Protein 5WSY (pdb70)

Foldseek 3Di:
DPFDKAWFPVVLLVVLCVVPDPLLSFWDIWIADACGKIKTKTARPADDPDGDPQFQDPVNVVSVVLSRVLSSVLVCQPVVRDPVNNPPHNVNSVVQSPPFKFWPDKDKDWPDTADRGIKIKMKDWPDWDDDCFIKTKMWMWMHHPPGTIMIIIIIIGGDPD/DWDKDWFPVVLLVVLCVVPDPLLSFWDIWMWTACKIKIKTKTARPADDPDGDPQFQDPVNVVSVCLSRVLSNVLVCLVVVRHPPNNPDHNVNSVVQSPPFKFWPDKDKFWPDTAGRGIKIKMKIWPDWDWDDPVVGWIKTKMKMKMHHPPGTIMIIIIIIIGPPD

Nearest PDB structures (foldseek):
  5wsy-assembly1_A  TM=1.006E+00  e=6.905E-35  Streptomyces avermitilis MA-4680 = NBRC 14893
  5wsy-assembly1_B  TM=9.950E-01  e=3.477E-31  Streptomyces avermitilis MA-4680 = NBRC 14893
  5wsx-assembly1_A  TM=9.410E-01  e=2.246E-26  Streptomyces avermitilis MA-4680 = NBRC 14893
  2pfc-assembly1_A-2  TM=9.273E-01  e=2.410E-15  Mycobacterium tuberculosis
  3b18-assembly1_A  TM=8.913E-01  e=3.166E-16  Mycobacterium tuberculosis

Sequence (326 aa):
MTTAQHPTDEDLLARVLVPYKDHCKYLRSAVVTESAVARCEFAIPESCYIDDTGHLNSVEVNICYNQMMYYLVAKSVKEGLLAGFESWTLDDFWKHQLPDILIARFASNFRRPVNPRAFSGEMEFQSVTRRAFLHAETAYRYWDADSGRCDGEAVLAFVNITTAQHPTDEDLLARVLVPYKDHCKYLRSAVVTEGRAVARCEFAIPESCYIDDTGHLNSVEVNICYNQMMYYLVAKSVKEGLLAGFESWTLDDFWKHQLPDILIARFASNFRRPVNPRAFSGEMEFQSVTRRAPAGPFLHAETAYRYWDADSGRCDGEAVLAFVNI

Organism: Streptomyces avermitilis (strain ATCC 31267 / DSM 46492 / JCM 5070 / NBRC 14893 / NCIMB 12804 / NRRL 8165 / MA-4680) (NCBI:txid227882)

B-factor: mean 34.64, std 12.78, range [16.16, 101.82]

Structure (mmCIF, N/CA/C/O backbone):
data_5WSY
#
_entry.id   5WSY
#
_cell.length_a   110.495
_cell.length_b   118.313
_cell.length_c   71.423
_cell.angle_alpha   90.00
_cell.angle_beta   90.00
_cell.angle_gamma   90.00
#
_symmetry.space_group_name_H-M   'C 2 2 21'
#
loop_
_entity.id
_entity.type
_entity.pdbx_description
1 polymer 'Uncharacterized protein'
2 non-polymer '(3~{R})-3-(2-hydroxy-2-oxoethylamino)butanoic acid'
3 water water
#
loop_
_atom_site.group_PDB
_atom_site.id
_atom_site.type_symbol
_atom_site.label_atom_id
_atom_site.label_alt_id
_atom_site.label_comp_id
_atom_site.label_asym_id
_atom_site.label_entity_id
_atom_site.label_seq_id
_atom_site.pdbx_PDB_ins_code
_atom_site.Cartn_x
_atom_site.Cartn_y
_atom_site.Cartn_z
_atom_site.occupancy
_atom_site.B_iso_or_equiv
_atom_site.auth_seq_id
_atom_site.auth_comp_id
_atom_site.auth_asym_id
_atom_site.auth_atom_id
_atom_site.pdbx_PDB_model_num
ATOM 1 N N . MET A 1 2 ? -0.330 -18.686 -0.694 1.00 63.79 1 MET A N 1
ATOM 2 C CA . MET A 1 2 ? 0.782 -19.696 -0.765 1.00 64.22 1 MET A CA 1
ATOM 3 C C . MET A 1 2 ? 0.528 -20.824 0.179 1.00 58.45 1 MET A C 1
ATOM 4 O O . MET A 1 2 ? 0.649 -21.998 -0.161 1.00 61.15 1 MET A O 1
ATOM 9 N N . THR A 1 3 ? 0.224 -20.427 1.396 1.00 53.29 2 THR A N 1
ATOM 10 C CA . THR A 1 3 ? 0.038 -21.334 2.502 1.00 56.66 2 THR A CA 1
ATOM 11 C C . THR A 1 3 ? -1.371 -21.928 2.567 1.00 56.01 2 THR A C 1
ATOM 12 O O . THR A 1 3 ? -1.592 -23.023 3.106 1.00 56.10 2 THR A O 1
ATOM 16 N N . THR A 1 4 ? -2.337 -21.210 2.028 1.00 56.50 3 THR A N 1
ATOM 17 C CA . THR A 1 4 ? -3.727 -21.619 2.288 1.00 57.25 3 THR A CA 1
ATOM 18 C C . THR A 1 4 ? -3.953 -23.002 1.662 1.00 51.89 3 THR A C 1
ATOM 19 O O . THR A 1 4 ? -3.289 -23.376 0.706 1.00 48.43 3 THR A O 1
ATOM 23 N N . ALA A 1 5 ? -4.837 -23.788 2.245 1.00 52.55 4 ALA A N 1
ATOM 24 C CA . ALA A 1 5 ? -5.059 -25.150 1.765 1.00 54.22 4 ALA A CA 1
ATOM 25 C C . ALA A 1 5 ? -5.759 -25.120 0.382 1.00 46.44 4 ALA A C 1
ATOM 26 O O . ALA A 1 5 ? -6.435 -24.160 -0.022 1.00 46.02 4 ALA A O 1
ATOM 28 N N . GLN A 1 6 ? -5.459 -26.114 -0.415 1.00 45.77 5 GLN A N 1
ATOM 29 C CA . GLN A 1 6 ? -6.079 -26.194 -1.716 1.00 45.01 5 GLN A CA 1
ATOM 30 C C . GLN A 1 6 ? -7.311 -27.095 -1.551 1.00 41.13 5 GLN A C 1
ATOM 31 O O . GLN A 1 6 ? -7.282 -28.072 -0.828 1.00 45.12 5 GLN A O 1
ATOM 37 N N . HIS A 1 7 ? -8.401 -26.763 -2.204 1.00 36.07 6 HIS A N 1
ATOM 38 C CA . HIS A 1 7 ? -9.590 -27.606 -2.170 1.00 32.36 6 HIS A CA 1
ATOM 39 C C . HIS A 1 7 ? -9.580 -28.523 -3.362 1.00 33.09 6 HIS A C 1
ATOM 40 O O . HIS A 1 7 ? -9.631 -28.047 -4.508 1.00 32.60 6 HIS A O 1
ATOM 47 N N . PRO A 1 8 ? -9.570 -29.845 -3.134 1.00 34.54 7 PRO A N 1
ATOM 48 C CA . PRO A 1 8 ? -9.637 -30.728 -4.293 1.00 34.62 7 PRO A CA 1
ATOM 49 C C . PRO A 1 8 ? -10.987 -30.589 -4.984 1.00 31.90 7 PRO A C 1
ATOM 50 O O . PRO A 1 8 ? -11.852 -29.881 -4.484 1.00 29.21 7 PRO A O 1
ATOM 54 N N . THR A 1 9 ? -11.154 -31.191 -6.161 1.00 34.75 8 THR A N 1
ATOM 55 C CA . THR A 1 9 ? -12.456 -31.097 -6.883 1.00 30.00 8 THR A CA 1
ATOM 56 C C . THR A 1 9 ? -13.561 -31.530 -5.945 1.00 30.65 8 THR A C 1
ATOM 57 O O . THR A 1 9 ? -13.441 -32.570 -5.268 1.00 31.30 8 THR A O 1
ATOM 61 N N . ASP A 1 10 ? -14.621 -30.734 -5.827 1.00 28.41 9 ASP A N 1
ATOM 62 C CA . ASP A 1 10 ? -15.736 -31.137 -4.993 1.00 27.66 9 ASP A CA 1
ATOM 63 C C . ASP A 1 10 ? -16.722 -31.747 -5.965 1.00 27.35 9 ASP A C 1
ATOM 64 O O . ASP A 1 10 ? -17.474 -31.001 -6.635 1.00 24.98 9 ASP A O 1
ATOM 69 N N . GLU A 1 11 ? -16.690 -33.082 -6.084 1.00 27.21 10 GLU A N 1
ATOM 70 C CA . GLU A 1 11 ? -17.399 -33.768 -7.163 1.00 29.59 10 GLU A CA 1
ATOM 71 C C . GLU A 1 11 ? -18.909 -33.564 -7.125 1.00 28.36 10 GLU A C 1
ATOM 72 O O . GLU A 1 11 ? -19.548 -33.455 -8.178 1.00 26.97 10 GLU A O 1
ATOM 78 N N . ASP A 1 12 ? -19.488 -33.555 -5.933 1.00 26.86 11 ASP A N 1
ATOM 79 C CA . ASP A 1 12 ? -20.948 -33.337 -5.821 1.00 27.87 11 ASP A CA 1
ATOM 80 C C . ASP A 1 12 ? -21.363 -31.919 -6.184 1.00 25.60 11 ASP A C 1
ATOM 81 O O . ASP A 1 12 ? -22.390 -31.712 -6.865 1.00 22.27 11 ASP A O 1
ATOM 86 N N . LEU A 1 13 ? -20.546 -30.951 -5.772 1.00 25.19 12 LEU A N 1
ATOM 87 C CA . LEU A 1 13 ? -20.801 -29.558 -6.156 1.00 23.92 12 LEU A CA 1
ATOM 88 C C . LEU A 1 13 ? -20.626 -29.380 -7.677 1.00 21.83 12 LEU A C 1
ATOM 89 O O . LEU A 1 13 ? -21.476 -28.764 -8.350 1.00 22.58 12 LEU A O 1
ATOM 94 N N . LEU A 1 14 ? -19.541 -29.878 -8.219 1.00 21.91 13 LEU A N 1
ATOM 95 C CA . LEU A 1 14 ? -19.321 -29.830 -9.644 1.00 21.76 13 LEU A CA 1
ATOM 96 C C . LEU A 1 14 ? -20.474 -30.434 -10.435 1.00 21.83 13 LEU A C 1
ATOM 97 O O . LEU A 1 14 ? -20.912 -29.847 -11.390 1.00 22.32 13 LEU A O 1
ATOM 102 N N . ALA A 1 15 ? -20.913 -31.653 -10.104 1.00 22.03 14 ALA A N 1
ATOM 103 C CA . ALA A 1 15 ? -22.021 -32.207 -10.864 1.00 21.94 14 ALA A CA 1
ATOM 104 C C . ALA A 1 15 ? -23.252 -31.344 -10.778 1.00 21.86 14 ALA A C 1
ATOM 105 O O . ALA A 1 15 ? -24.001 -31.247 -11.738 1.00 21.79 14 ALA A O 1
ATOM 107 N N . ARG A 1 16 ? -23.496 -30.717 -9.616 1.00 23.74 15 ARG A N 1
ATOM 108 C CA . ARG A 1 16 ? -24.673 -29.868 -9.486 1.00 23.32 15 ARG A CA 1
ATOM 109 C C . ARG A 1 16 ? -24.508 -28.579 -10.310 1.00 21.55 15 ARG A C 1
ATOM 110 O O . ARG A 1 16 ? -25.463 -28.139 -10.944 1.00 20.21 15 ARG A O 1
ATOM 118 N N . VAL A 1 17 ? -23.305 -27.995 -10.332 1.00 20.21 16 VAL A N 1
ATOM 119 C CA . VAL A 1 17 ? -23.030 -26.793 -11.104 1.00 20.06 16 VAL A CA 1
ATOM 120 C C . VAL A 1 17 ? -23.289 -27.090 -12.589 1.00 19.96 16 VAL A C 1
ATOM 121 O O . VAL A 1 17 ? -23.752 -26.239 -13.307 1.00 19.43 16 VAL A O 1
ATOM 125 N N . LEU A 1 18 ? -23.021 -28.315 -12.992 1.00 20.77 17 LEU A N 1
ATOM 126 C CA . LEU A 1 18 ? -23.169 -28.715 -14.393 1.00 21.30 17 LEU A CA 1
ATOM 127 C C . LEU A 1 18 ? -24.551 -29.154 -14.834 1.00 20.36 17 LEU A C 1
ATOM 128 O O . LEU A 1 18 ? -24.781 -29.307 -16.068 1.00 21.72 17 LEU A O 1
ATOM 133 N N . VAL A 1 19 ? -25.474 -29.317 -13.897 1.00 20.20 18 VAL A N 1
ATOM 134 C CA . VAL A 1 19 ? -26.838 -29.714 -14.260 1.00 20.51 18 VAL A CA 1
ATOM 135 C C . VAL A 1 19 ? -27.466 -28.900 -15.386 1.00 20.87 18 VAL A C 1
ATOM 136 O O . VAL A 1 19 ? -28.130 -29.457 -16.251 1.00 19.53 18 VAL A O 1
ATOM 140 N N . PRO A 1 20 ? -27.277 -27.573 -15.421 1.00 20.78 19 PRO A N 1
ATOM 141 C CA . PRO A 1 20 ? -28.034 -26.905 -16.465 1.00 20.98 19 PRO A CA 1
ATOM 142 C C . PRO A 1 20 ? -27.449 -27.136 -17.865 1.00 19.88 19 PRO A C 1
ATOM 143 O O . PRO A 1 20 ? -28.107 -26.855 -18.843 1.00 18.17 19 PRO A O 1
ATOM 147 N N . TYR A 1 21 ? -26.236 -27.613 -17.913 1.00 21.17 20 TYR A N 1
ATOM 148 C CA . TYR A 1 21 ? -25.596 -27.909 -19.197 1.00 20.83 20 TYR A CA 1
ATOM 149 C C . TYR A 1 21 ? -26.181 -29.218 -19.729 1.00 22.29 20 TYR A C 1
ATOM 150 O O . TYR A 1 21 ? -26.478 -30.160 -18.985 1.00 20.51 20 TYR A O 1
ATOM 159 N N . LYS A 1 22 ? -26.318 -29.326 -21.051 1.00 23.23 21 LYS A N 1
ATOM 160 C CA . LYS A 1 22 ? -26.785 -30.594 -21.646 1.00 24.55 21 LYS A CA 1
ATOM 161 C C . LYS A 1 22 ? -25.778 -31.771 -21.433 1.00 24.07 21 LYS A C 1
ATOM 162 O O . LYS A 1 22 ? -24.540 -31.561 -21.198 1.00 24.60 21 LYS A O 1
ATOM 168 N N . ASP A 1 23 ? -26.282 -33.012 -21.467 1.00 26.62 22 ASP A N 1
ATOM 169 C CA . ASP A 1 23 ? -25.486 -34.219 -21.089 1.00 29.00 22 ASP A CA 1
ATOM 170 C C . ASP A 1 23 ? -24.179 -34.360 -21.871 1.00 30.26 22 ASP A C 1
ATOM 171 O O . ASP A 1 23 ? -23.119 -34.759 -21.327 1.00 28.05 22 ASP A O 1
ATOM 176 N N . HIS A 1 24 ? -24.214 -33.950 -23.154 1.00 28.36 23 HIS A N 1
ATOM 177 C CA . HIS A 1 24 ? -22.988 -34.070 -23.972 1.00 28.72 23 HIS A CA 1
ATOM 178 C C . HIS A 1 24 ? -22.065 -32.819 -23.866 1.00 27.59 23 HIS A C 1
ATOM 179 O O . HIS A 1 24 ? -21.032 -32.705 -24.573 1.00 26.21 23 HIS A O 1
ATOM 186 N N . CYS A 1 25 ? -22.399 -31.862 -22.980 1.00 26.30 24 CYS A N 1
ATOM 187 C CA . CYS A 1 25 ? -21.672 -30.576 -22.941 1.00 26.86 24 CYS A CA 1
ATOM 188 C C . CYS A 1 25 ? -21.025 -30.296 -21.623 1.00 28.79 24 CYS A C 1
ATOM 189 O O . CYS A 1 25 ? -20.755 -29.105 -21.321 1.00 29.92 24 CYS A O 1
ATOM 192 N N . LYS A 1 26 ? -20.753 -31.355 -20.866 1.00 28.25 25 LYS A N 1
ATOM 193 C CA . LYS A 1 26 ? -20.068 -31.219 -19.601 1.00 28.35 25 LYS A CA 1
ATOM 194 C C . LYS A 1 26 ? -18.546 -31.438 -19.770 1.00 28.10 25 LYS A C 1
ATOM 195 O O . LYS A 1 26 ? -18.022 -32.542 -19.669 1.00 31.19 25 LYS A O 1
ATOM 201 N N . TYR A 1 27 ? -17.838 -30.334 -19.942 1.00 24.72 26 TYR A N 1
ATOM 202 C CA . TYR A 1 27 ? -16.422 -30.379 -20.322 1.00 23.73 26 TYR A CA 1
ATOM 203 C C . TYR A 1 27 ? -15.463 -30.259 -19.156 1.00 23.67 26 TYR A C 1
ATOM 204 O O . TYR A 1 27 ? -14.357 -30.771 -19.223 1.00 25.56 26 TYR A O 1
ATOM 213 N N . LEU A 1 28 ? -15.879 -29.512 -18.126 1.00 23.00 27 LEU A N 1
ATOM 214 C CA . LEU A 1 28 ? -15.115 -29.379 -16.917 1.00 22.47 27 LEU A CA 1
ATOM 215 C C . LEU A 1 28 ? -15.048 -30.661 -16.126 1.00 23.70 27 LEU A C 1
ATOM 216 O O . LEU A 1 28 ? -16.070 -31.132 -15.642 1.00 24.18 27 LEU A O 1
ATOM 221 N N . ARG A 1 29 ? -13.854 -31.232 -16.001 1.00 24.20 28 ARG A N 1
ATOM 222 C CA . ARG A 1 29 ? -13.712 -32.520 -15.364 1.00 27.26 28 ARG A CA 1
ATOM 223 C C . ARG A 1 29 ? -13.045 -32.400 -14.004 1.00 28.69 28 ARG A C 1
ATOM 224 O O . ARG A 1 29 ? -13.247 -33.274 -13.170 1.00 27.84 28 ARG A O 1
ATOM 232 N N . SER A 1 30 ? -12.254 -31.374 -13.732 1.00 28.54 29 SER A N 1
ATOM 233 C CA . SER A 1 30 ? -11.721 -31.265 -12.369 1.00 28.49 29 SER A CA 1
ATOM 234 C C . SER A 1 30 ? -11.338 -29.845 -12.133 1.00 29.57 29 SER A C 1
ATOM 235 O O . SER A 1 30 ? -11.097 -29.066 -13.086 1.00 29.37 29 SER A O 1
ATOM 238 N N . ALA A 1 31 ? -11.369 -29.443 -10.877 1.00 26.61 30 ALA A N 1
ATOM 239 C CA . ALA A 1 31 ? -11.188 -28.073 -10.592 1.00 26.81 30 ALA A CA 1
ATOM 240 C C . ALA A 1 31 ? -10.673 -27.929 -9.156 1.00 27.66 30 ALA A C 1
ATOM 241 O O . ALA A 1 31 ? -11.417 -28.210 -8.236 1.00 27.57 30 ALA A O 1
ATOM 243 N N . VAL A 1 32 ? -9.422 -27.506 -8.999 1.00 29.17 31 VAL A N 1
ATOM 244 C CA . VAL A 1 32 ? -8.829 -27.308 -7.681 1.00 31.17 31 VAL A CA 1
ATOM 245 C C . VAL A 1 32 ? -8.887 -25.829 -7.375 1.00 30.13 31 VAL A C 1
ATOM 246 O O . VAL A 1 32 ? -8.477 -25.013 -8.185 1.00 32.24 31 VAL A O 1
ATOM 250 N N . VAL A 1 33 ? -9.408 -25.485 -6.202 1.00 29.37 32 VAL A N 1
ATOM 251 C CA . VAL A 1 33 ? -9.653 -24.111 -5.817 1.00 28.57 32 VAL A CA 1
ATOM 252 C C . VAL A 1 33 ? -8.733 -23.673 -4.674 1.00 30.81 32 VAL A C 1
ATOM 253 O O . VAL A 1 33 ? -8.538 -24.410 -3.673 1.00 32.77 32 VAL A O 1
ATOM 257 N N . THR A 1 34 ? -8.149 -22.488 -4.805 1.00 34.26 33 THR A N 1
ATOM 258 C CA . THR A 1 34 ? -7.255 -21.937 -3.787 1.00 37.58 33 THR A CA 1
ATOM 259 C C . THR A 1 34 ? -7.538 -20.434 -3.635 1.00 42.09 33 THR A C 1
ATOM 260 O O . THR A 1 34 ? -8.038 -19.797 -4.561 1.00 37.98 33 THR A O 1
ATOM 264 N N . GLU A 1 35 ? -7.184 -19.844 -2.501 1.00 47.07 34 GLU A N 1
ATOM 265 C CA . GLU A 1 35 ? -7.357 -18.383 -2.276 1.00 52.48 34 GLU A CA 1
ATOM 266 C C . GLU A 1 35 ? -6.015 -17.752 -2.612 1.00 54.81 34 GLU A C 1
ATOM 267 O O . GLU A 1 35 ? -5.007 -18.335 -2.256 1.00 62.50 34 GLU A O 1
ATOM 273 N N . SER A 1 36 ? -5.965 -16.572 -3.227 1.00 56.86 35 SER A N 1
ATOM 274 C CA . SER A 1 36 ? -4.673 -15.899 -3.551 1.00 63.03 35 SER A CA 1
ATOM 275 C C . SER A 1 36 ? -4.466 -14.438 -3.074 1.00 61.97 35 SER A C 1
ATOM 276 O O . SER A 1 36 ? -4.759 -14.057 -1.932 1.00 60.53 35 SER A O 1
ATOM 279 N N . ALA A 1 41 ? -9.541 -15.474 -5.378 1.00 39.91 40 ALA A N 1
ATOM 280 C CA . ALA A 1 41 ? -9.710 -16.931 -5.609 1.00 34.25 40 ALA A CA 1
ATOM 281 C C . ALA A 1 41 ? -9.385 -17.445 -7.025 1.00 30.65 40 ALA A C 1
ATOM 282 O O . ALA A 1 41 ? -9.574 -16.746 -8.010 1.00 31.12 40 ALA A O 1
ATOM 284 N N . VAL A 1 42 ? -8.841 -18.652 -7.089 1.00 29.53 41 VAL A N 1
ATOM 285 C CA . VAL A 1 42 ? -8.277 -19.222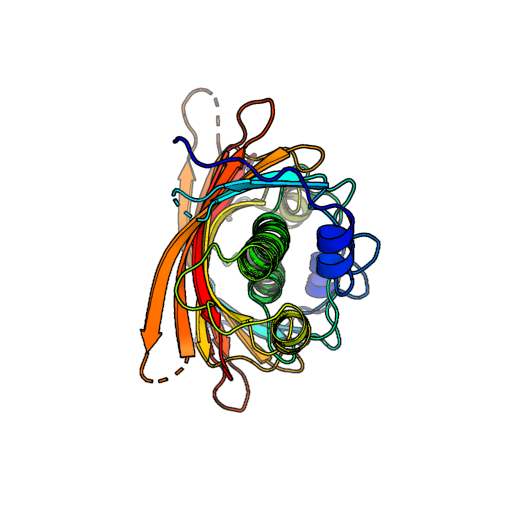 -8.322 1.00 32.35 41 VAL A CA 1
ATOM 286 C C . VAL A 1 42 ? -8.770 -20.657 -8.472 1.00 29.79 41 VAL A C 1
ATOM 287 O O . VAL A 1 42 ? -8.975 -21.361 -7.455 1.00 28.15 41 VAL A O 1
ATOM 291 N N . ALA A 1 43 ? -9.027 -21.072 -9.719 1.00 27.24 42 ALA A N 1
ATOM 292 C CA . ALA A 1 43 ? -9.368 -22.451 -10.005 1.00 27.31 42 ALA A CA 1
ATOM 293 C C . ALA A 1 43 ? -8.436 -22.943 -11.061 1.00 29.26 42 ALA A C 1
ATOM 294 O O . ALA A 1 43 ? -8.240 -22.248 -12.069 1.00 27.64 42 ALA A O 1
ATOM 296 N N . ARG A 1 44 ? -7.945 -24.152 -10.855 1.00 28.72 43 ARG A N 1
ATOM 297 C CA . ARG A 1 44 ? -7.044 -24.809 -11.784 1.00 29.43 43 ARG A CA 1
ATOM 298 C C . ARG A 1 44 ? -7.745 -26.101 -12.204 1.00 29.22 43 ARG A C 1
ATOM 299 O O . ARG A 1 44 ? -8.175 -26.917 -11.356 1.00 27.45 43 ARG A O 1
ATOM 307 N N . CYS A 1 45 ? -7.978 -26.212 -13.523 1.00 28.35 44 CYS A N 1
ATOM 308 C CA . CYS A 1 45 ? -8.950 -27.134 -14.078 1.00 26.23 44 CYS A CA 1
ATOM 309 C C . CYS A 1 45 ? -8.424 -27.967 -15.231 1.00 28.87 44 CYS A C 1
ATOM 310 O O . CYS A 1 45 ? -7.396 -27.588 -15.823 1.00 30.21 44 CYS A O 1
ATOM 313 N N . GLU A 1 46 ? -9.093 -29.105 -15.468 1.00 29.20 45 GLU A N 1
ATOM 314 C CA . GLU A 1 46 ? -8.896 -29.982 -16.618 1.00 30.29 45 GLU A CA 1
ATOM 315 C C . GLU A 1 46 ? -10.244 -30.131 -17.309 1.00 30.59 45 GLU A C 1
ATOM 316 O O . GLU A 1 46 ? -11.276 -30.219 -16.641 1.00 28.95 45 GLU A O 1
ATOM 322 N N . PHE A 1 47 ? -10.184 -30.252 -18.634 1.00 29.22 46 PHE A N 1
ATOM 323 C CA . PHE A 1 47 ? -11.312 -30.237 -19.503 1.00 27.13 46 PHE A CA 1
ATOM 324 C C . PHE A 1 47 ? -11.155 -31.357 -20.546 1.00 26.57 46 PHE A C 1
ATOM 325 O O . PHE A 1 47 ? -10.020 -31.719 -20.937 1.00 27.49 46 PHE A O 1
ATOM 333 N N . ALA A 1 48 ? -12.297 -31.814 -21.067 1.00 27.62 47 ALA A N 1
ATOM 334 C CA . ALA A 1 48 ? -12.314 -32.713 -22.210 1.00 26.91 47 ALA A CA 1
ATOM 335 C C . ALA A 1 48 ? -13.550 -32.506 -23.059 1.00 27.02 47 ALA A C 1
ATOM 336 O O . ALA A 1 48 ? -14.665 -32.420 -22.543 1.00 23.36 47 ALA A O 1
ATOM 338 N N . ILE A 1 49 ? -13.327 -32.291 -24.367 1.00 25.46 48 ILE A N 1
ATOM 339 C CA . ILE A 1 49 ? -14.432 -32.203 -25.337 1.00 26.40 48 ILE A CA 1
ATOM 340 C C . ILE A 1 49 ? -14.293 -33.354 -26.360 1.00 28.50 48 ILE A C 1
ATOM 341 O O . ILE A 1 49 ? -13.539 -33.235 -27.320 1.00 29.39 48 ILE A O 1
ATOM 346 N N . PRO A 1 50 ? -15.022 -34.445 -26.164 1.00 29.34 49 PRO A N 1
ATOM 347 C CA . PRO A 1 50 ? -14.810 -35.572 -27.054 1.00 32.79 49 PRO A CA 1
ATOM 348 C C . PRO A 1 50 ? -15.427 -35.280 -28.383 1.00 31.92 49 PRO A C 1
ATOM 349 O O . PRO A 1 50 ? -14.956 -35.808 -29.360 1.00 32.36 49 PRO A O 1
ATOM 353 N N . GLU A 1 51 ? -16.446 -34.430 -28.414 1.00 31.56 50 GLU A N 1
ATOM 354 C CA . GLU A 1 51 ? -16.985 -33.929 -29.694 1.00 33.96 50 GLU A CA 1
ATOM 355 C C . GLU A 1 51 ? -17.806 -32.679 -29.463 1.00 28.92 50 GLU A C 1
ATOM 356 O O . GLU A 1 51 ? -18.280 -32.428 -28.349 1.00 26.97 50 GLU A O 1
ATOM 362 N N . SER A 1 52 ? -17.948 -31.851 -30.477 1.00 24.99 51 SER A N 1
ATOM 363 C CA . SER A 1 52 ? -18.492 -30.509 -30.291 1.00 25.50 51 SER A CA 1
ATOM 364 C C . SER A 1 52 ? -20.010 -30.602 -30.192 1.00 25.09 51 SER A C 1
ATOM 365 O O . SER A 1 52 ? -20.562 -31.479 -30.785 1.00 22.61 51 SER A O 1
ATOM 368 N N . CYS A 1 53 ? -20.666 -29.665 -29.544 1.00 23.83 52 CYS A N 1
ATOM 369 C CA . CYS A 1 53 ? -22.106 -29.766 -29.388 1.00 23.59 52 CYS A CA 1
ATOM 370 C C . CYS A 1 53 ? -22.863 -29.041 -30.466 1.00 23.83 52 CYS A C 1
ATOM 371 O O . CYS A 1 53 ? -24.058 -29.220 -30.622 1.00 22.22 52 CYS A O 1
ATOM 374 N N . TYR A 1 54 ? -22.196 -28.194 -31.246 1.00 22.92 53 TYR A N 1
ATOM 375 C CA . TYR A 1 54 ? -22.939 -27.340 -32.184 1.00 22.03 53 TYR A CA 1
ATOM 376 C C . TYR A 1 54 ? -22.437 -27.497 -33.637 1.00 24.18 53 TYR A C 1
ATOM 377 O O . TYR A 1 54 ? -23.085 -26.991 -34.559 1.00 21.61 53 TYR A O 1
ATOM 386 N N . ILE A 1 55 ? -21.290 -28.159 -33.845 1.00 22.64 54 ILE A N 1
ATOM 387 C CA . ILE A 1 55 ? -20.722 -28.186 -35.161 1.00 21.99 54 ILE A CA 1
ATOM 388 C C . ILE A 1 55 ? -19.929 -29.452 -35.293 1.00 24.66 54 ILE A C 1
ATOM 389 O O . ILE A 1 55 ? -19.485 -29.970 -34.288 1.00 22.60 54 ILE A O 1
ATOM 394 N N . ASP A 1 56 ? -19.753 -29.933 -36.522 1.00 27.19 55 ASP A N 1
ATOM 395 C CA . ASP A 1 56 ? -18.781 -30.973 -36.818 1.00 30.71 55 ASP A CA 1
ATOM 396 C C . ASP A 1 56 ? -17.369 -30.592 -36.420 1.00 32.81 55 ASP A C 1
ATOM 397 O O . ASP A 1 56 ? -17.008 -29.407 -36.337 1.00 29.46 55 ASP A O 1
ATOM 402 N N . ASP A 1 57 ? -16.538 -31.604 -36.196 1.00 32.52 56 ASP A N 1
ATOM 403 C CA . ASP A 1 57 ? -15.203 -31.369 -35.690 1.00 35.29 56 ASP A CA 1
ATOM 404 C C . ASP A 1 57 ? -14.382 -30.497 -36.590 1.00 32.34 56 ASP A C 1
ATOM 405 O O . ASP A 1 57 ? -14.370 -30.651 -37.776 1.00 35.19 56 ASP A O 1
ATOM 410 N N . THR A 1 58 ? -13.799 -29.439 -36.030 1.00 30.32 57 THR A N 1
ATOM 411 C CA . THR A 1 58 ? -12.933 -28.564 -36.822 1.00 30.94 57 THR A CA 1
ATOM 412 C C . THR A 1 58 ? -11.440 -28.982 -36.652 1.00 35.59 57 THR A C 1
ATOM 413 O O . THR A 1 58 ? -10.607 -28.519 -37.432 1.00 33.69 57 THR A O 1
ATOM 417 N N . GLY A 1 59 ? -11.096 -29.731 -35.576 1.00 34.63 58 GLY A N 1
ATOM 418 C CA . GLY A 1 59 ? -9.702 -30.125 -35.351 1.00 36.44 58 GLY A CA 1
ATOM 419 C C . GLY A 1 59 ? -8.978 -29.283 -34.298 1.00 37.24 58 GLY A C 1
ATOM 420 O O . GLY A 1 59 ? -7.815 -29.508 -34.045 1.00 36.80 58 GLY A O 1
ATOM 421 N N . HIS A 1 60 ? -9.610 -28.281 -33.724 1.00 31.88 59 HIS A N 1
ATOM 422 C CA . HIS A 1 60 ? -8.968 -27.459 -32.735 1.00 33.08 59 HIS A CA 1
ATOM 423 C C . HIS A 1 60 ? -10.084 -26.985 -31.803 1.00 30.75 59 HIS A C 1
A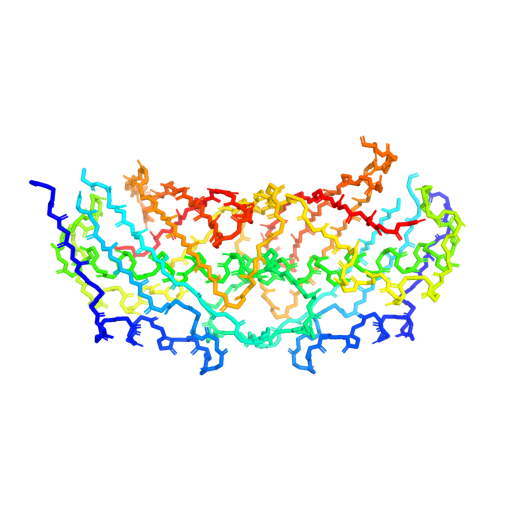TOM 424 O O . HIS A 1 60 ? -11.268 -26.993 -32.173 1.00 32.48 59 HIS A O 1
ATOM 431 N N . LEU A 1 61 ? -9.711 -26.585 -30.604 1.00 32.01 60 LEU A N 1
ATOM 432 C CA . LEU A 1 61 ? -10.648 -26.021 -29.645 1.00 30.23 60 LEU A CA 1
ATOM 433 C C . LEU A 1 61 ? -11.130 -24.690 -30.222 1.00 30.77 60 LEU A C 1
ATOM 434 O O . LEU A 1 61 ? -10.333 -23.860 -30.586 1.00 30.93 60 LEU A O 1
ATOM 439 N N . ASN A 1 62 ? -12.435 -24.533 -30.399 1.00 26.59 61 ASN A N 1
ATOM 440 C CA . ASN A 1 62 ? -12.965 -23.354 -31.037 1.00 25.94 61 ASN A CA 1
ATOM 441 C C . ASN A 1 62 ? -13.177 -22.271 -29.984 1.00 24.83 61 ASN A C 1
ATOM 442 O O . ASN A 1 62 ? -13.318 -22.570 -28.786 1.00 24.84 61 ASN A O 1
ATOM 447 N N . SER A 1 63 ? -13.204 -21.021 -30.428 1.00 23.87 62 SER A N 1
ATOM 448 C CA . SER A 1 63 ? -13.520 -19.843 -29.568 1.00 24.72 62 SER A CA 1
ATOM 449 C C . SER A 1 63 ? -14.801 -20.047 -28.798 1.00 23.47 62 SER A C 1
ATOM 450 O O . SER A 1 63 ? -14.906 -19.670 -27.601 1.00 22.24 62 SER A O 1
ATOM 453 N N . VAL A 1 64 ? -15.805 -20.660 -29.452 1.00 23.22 63 VAL A N 1
ATOM 454 C CA . VAL A 1 64 ? -17.052 -20.943 -28.785 1.00 20.45 63 VAL A CA 1
ATOM 455 C C . VAL A 1 64 ? -16.822 -21.828 -27.518 1.00 21.86 63 VAL A C 1
ATOM 456 O O . VAL A 1 64 ? -17.397 -21.585 -26.422 1.00 20.49 63 VAL A O 1
ATOM 460 N N . GLU A 1 65 ? -15.976 -22.846 -27.681 1.00 21.49 64 GLU A N 1
ATOM 461 C CA . GLU A 1 65 ? -15.752 -23.826 -26.636 1.00 22.03 64 GLU A CA 1
ATOM 462 C C . GLU A 1 65 ? -14.874 -23.270 -25.509 1.00 21.52 64 GLU A C 1
ATOM 463 O O . GLU A 1 65 ? -15.009 -23.665 -24.331 1.00 22.72 64 GLU A O 1
ATOM 469 N N . VAL A 1 66 ? -13.934 -22.415 -25.874 1.00 20.56 65 VAL A N 1
ATOM 470 C CA . VAL A 1 66 ? -13.169 -21.641 -24.867 1.00 23.06 65 VAL A CA 1
ATOM 471 C C . VAL A 1 66 ? -14.171 -20.931 -23.883 1.00 22.90 65 VAL A C 1
ATOM 472 O O . VAL A 1 66 ? -14.019 -20.952 -22.632 1.00 20.84 65 VAL A O 1
ATOM 476 N N . ASN A 1 67 ? -15.229 -20.370 -24.473 1.00 21.26 66 ASN A N 1
ATOM 477 C CA . ASN A 1 67 ? -16.218 -19.560 -23.783 1.00 20.46 66 ASN A CA 1
ATOM 478 C C . ASN A 1 67 ? -17.107 -20.506 -22.930 1.00 20.90 66 ASN A C 1
ATOM 479 O O . ASN A 1 67 ? -17.300 -20.238 -21.731 1.00 18.35 66 ASN A O 1
ATOM 484 N N . ILE A 1 68 ? -17.548 -21.652 -23.470 1.00 19.78 67 ILE A N 1
ATOM 485 C CA . ILE A 1 68 ? -18.372 -22.601 -22.713 1.00 19.33 67 ILE A CA 1
ATOM 486 C C . ILE A 1 68 ? -17.558 -23.060 -21.511 1.00 20.03 67 ILE A C 1
ATOM 487 O O . ILE A 1 68 ? -18.075 -23.097 -20.378 1.00 20.82 67 ILE A O 1
ATOM 492 N N . CYS A 1 69 ? -16.320 -23.435 -21.745 1.00 19.79 68 CYS A N 1
ATOM 493 C CA . CYS A 1 69 ? -15.479 -23.984 -20.678 1.00 19.71 68 CYS A CA 1
ATOM 494 C C . CYS A 1 69 ? -15.223 -22.944 -19.608 1.00 19.04 68 CYS A C 1
ATOM 495 O O . CYS A 1 69 ? -15.172 -23.292 -18.425 1.00 21.32 68 CYS A O 1
ATOM 498 N N . TYR A 1 70 ? -15.008 -21.690 -20.013 1.00 17.87 69 TYR A N 1
ATOM 499 C CA . TYR A 1 70 ? -14.845 -20.580 -19.096 1.00 18.33 69 TYR A CA 1
ATOM 500 C C . TYR A 1 70 ? -16.069 -20.480 -18.247 1.00 19.28 69 TYR A C 1
ATOM 501 O O . TYR A 1 70 ? -16.000 -20.352 -16.991 1.00 19.03 69 TYR A O 1
ATOM 510 N N . ASN A 1 71 ? -17.237 -20.568 -18.869 1.00 18.26 70 ASN A N 1
ATOM 511 C CA . ASN A 1 71 ? -18.446 -20.424 -18.043 1.00 18.79 70 ASN A CA 1
ATOM 512 C C . ASN A 1 71 ? -18.573 -21.536 -16.960 1.00 20.17 70 ASN A C 1
ATOM 513 O O . ASN A 1 71 ? -18.965 -21.282 -15.778 1.00 19.01 70 ASN A O 1
ATOM 518 N N . GLN A 1 72 ? -18.214 -22.768 -17.342 1.00 20.61 71 GLN A N 1
ATOM 519 C CA . GLN A 1 72 ? -18.270 -23.871 -16.430 1.00 19.81 71 GLN A CA 1
ATOM 520 C C . GLN A 1 72 ? -17.267 -23.665 -15.279 1.00 21.94 71 GLN A C 1
ATOM 521 O O . GLN A 1 72 ? -17.607 -23.838 -14.133 1.00 21.23 71 GLN A O 1
ATOM 527 N N . MET A 1 73 ? -16.025 -23.356 -15.616 1.00 20.74 72 MET A N 1
ATOM 528 C CA . MET A 1 73 ? -14.995 -23.064 -14.642 1.00 22.09 72 MET A CA 1
ATOM 529 C C . MET A 1 73 ? -15.395 -21.943 -13.707 1.00 21.60 72 MET A C 1
ATOM 530 O O . MET A 1 73 ? -15.264 -22.087 -12.471 1.00 22.27 72 MET A O 1
ATOM 535 N N . MET A 1 74 ? -15.892 -20.856 -14.284 1.00 21.19 73 MET A N 1
ATOM 536 C CA . MET A 1 74 ? -16.319 -19.708 -13.505 1.00 22.30 73 MET A CA 1
ATOM 537 C C . MET A 1 74 ? -17.485 -20.009 -12.540 1.00 21.47 73 MET A C 1
ATOM 538 O O . MET A 1 74 ? -17.458 -19.646 -11.338 1.00 20.58 73 MET A O 1
ATOM 543 N N . TYR A 1 75 ? -18.476 -20.712 -13.041 1.00 21.39 74 TYR A N 1
ATOM 544 C CA . TYR A 1 75 ? -19.611 -21.101 -12.161 1.00 21.90 74 TYR A CA 1
ATOM 545 C C . TYR A 1 75 ? -19.127 -21.966 -11.011 1.00 21.16 74 TYR A C 1
ATOM 546 O O . TYR A 1 75 ? -19.564 -21.766 -9.852 1.00 22.16 74 TYR A O 1
ATOM 555 N N . TYR A 1 76 ? -18.241 -22.902 -11.308 1.00 20.67 75 TYR A N 1
ATOM 556 C CA . TYR A 1 76 ? -17.716 -23.799 -10.250 1.00 20.40 75 TYR A CA 1
ATOM 557 C C . TYR A 1 76 ? -16.890 -23.028 -9.245 1.00 20.72 75 TYR A C 1
ATOM 558 O O . TYR A 1 76 ? -17.017 -23.270 -8.064 1.00 20.97 75 TYR A O 1
ATOM 567 N N . LEU A 1 77 ? -16.069 -22.086 -9.715 1.00 22.13 76 LEU A N 1
ATOM 568 C CA . LEU A 1 77 ? -15.206 -21.260 -8.799 1.00 21.68 76 LEU A CA 1
ATOM 569 C C . LEU A 1 77 ? -16.057 -20.392 -7.886 1.00 22.58 76 LEU A C 1
ATOM 570 O O . LEU A 1 77 ? -15.821 -20.296 -6.701 1.00 21.98 76 LEU A O 1
ATOM 575 N N . VAL A 1 78 ? -17.091 -19.789 -8.430 1.00 22.65 77 VAL A N 1
ATOM 576 C CA . VAL A 1 78 ? -18.031 -19.043 -7.600 1.00 24.05 77 VAL A CA 1
ATOM 577 C C . VAL A 1 78 ? -18.763 -19.938 -6.588 1.00 23.53 77 VAL A C 1
ATOM 578 O O . VAL A 1 78 ? -18.809 -19.632 -5.382 1.00 23.19 77 VAL A O 1
ATOM 582 N N . ALA A 1 79 ? -19.296 -21.069 -7.062 1.00 23.10 78 ALA A N 1
ATOM 583 C CA . ALA A 1 79 ? -20.067 -21.964 -6.182 1.00 21.86 78 ALA A CA 1
ATOM 584 C C . ALA A 1 79 ? -19.164 -22.432 -5.060 1.00 22.24 78 ALA A C 1
ATOM 585 O O . ALA A 1 79 ? -19.563 -22.431 -3.874 1.00 22.47 78 ALA A O 1
ATOM 587 N N . LYS A 1 80 ? -17.970 -22.857 -5.404 1.00 21.61 79 LYS A N 1
ATOM 588 C CA . LYS A 1 80 ? -17.042 -23.402 -4.406 1.00 23.64 79 LYS A CA 1
ATOM 589 C C . LYS A 1 80 ? -16.585 -22.339 -3.458 1.00 26.00 79 LYS A C 1
ATOM 590 O O . LYS A 1 80 ? -16.417 -22.594 -2.213 1.00 28.10 79 LYS A O 1
ATOM 596 N N . SER A 1 81 ? -16.417 -21.144 -3.993 1.00 24.98 80 SER A N 1
ATOM 597 C CA . SER A 1 81 ? -16.005 -20.002 -3.148 1.00 27.47 80 SER A CA 1
ATOM 598 C C . SER A 1 81 ? -17.129 -19.645 -2.181 1.00 25.61 80 SER A C 1
ATOM 599 O O . SER A 1 81 ? -16.877 -19.330 -1.009 1.00 28.51 80 SER A O 1
ATOM 602 N N . VAL A 1 82 ? -18.366 -19.613 -2.659 1.00 25.22 81 VAL A N 1
ATOM 603 C CA . VAL A 1 82 ? -19.538 -19.468 -1.778 1.00 26.62 81 VAL A CA 1
ATOM 604 C C . VAL A 1 82 ? -19.575 -20.524 -0.699 1.00 28.93 81 VAL A C 1
ATOM 605 O O . VAL A 1 82 ? -19.684 -20.198 0.502 1.00 29.02 81 VAL A O 1
ATOM 609 N N . LYS A 1 83 ? -19.438 -21.787 -1.082 1.00 26.99 82 LYS A N 1
ATOM 610 C CA . LYS A 1 83 ? -19.474 -22.848 -0.084 1.00 28.23 82 LYS A CA 1
ATOM 611 C C . LYS A 1 83 ? -18.366 -22.658 0.944 1.00 30.58 82 LYS A C 1
ATOM 612 O O . LYS A 1 83 ? -18.558 -22.892 2.118 1.00 30.42 82 LYS A O 1
ATOM 618 N N . GLU A 1 84 ? -17.178 -22.271 0.501 1.00 30.32 83 GLU A N 1
ATOM 619 C CA . GLU A 1 84 ? -16.052 -22.230 1.418 1.00 33.56 83 GLU A CA 1
ATOM 620 C C . GLU A 1 84 ? -15.706 -20.857 2.011 1.00 34.68 83 GLU A C 1
ATOM 621 O O . GLU A 1 84 ? -14.742 -20.762 2.785 1.00 36.86 83 GLU A O 1
ATOM 627 N N . GLY A 1 85 ? -16.436 -19.803 1.651 1.00 33.11 84 GLY A N 1
ATOM 628 C CA . GLY A 1 85 ? -16.152 -18.428 2.118 1.00 32.85 84 GLY A CA 1
ATOM 629 C C . GLY A 1 85 ? -14.884 -17.762 1.560 1.00 35.63 84 GLY A C 1
ATOM 630 O O . GLY A 1 85 ? -14.200 -17.039 2.281 1.00 33.54 84 GLY A O 1
ATOM 631 N N . LEU A 1 86 ? -14.625 -17.888 0.257 1.00 32.72 85 LEU A N 1
ATOM 632 C CA . LEU A 1 86 ? -13.348 -17.496 -0.328 1.00 36.10 85 LEU A CA 1
ATOM 633 C C . LEU A 1 86 ? -13.340 -16.206 -1.107 1.00 39.03 85 LEU A C 1
ATOM 634 O O . LEU A 1 86 ? -12.254 -15.727 -1.487 1.00 45.90 85 LEU A O 1
ATOM 639 N N . LEU A 1 87 ? -14.507 -15.637 -1.373 1.00 38.92 86 LEU A N 1
ATOM 640 C CA . LEU A 1 87 ? -14.580 -14.481 -2.266 1.00 38.08 86 LEU A CA 1
ATOM 641 C C . LEU A 1 87 ? -15.263 -13.343 -1.577 1.00 39.65 86 LEU A C 1
ATOM 642 O O . LEU A 1 87 ? -16.427 -13.432 -1.215 1.00 39.15 86 LEU A O 1
ATOM 647 N N . ALA A 1 88 ? -14.548 -12.261 -1.370 1.00 46.97 87 ALA A N 1
ATOM 648 C CA . ALA A 1 88 ? -15.152 -11.085 -0.758 1.00 49.60 87 ALA A CA 1
ATOM 649 C C . ALA A 1 88 ? -16.175 -10.545 -1.758 1.00 44.78 87 ALA A C 1
ATOM 650 O O . ALA A 1 88 ? -16.020 -10.700 -2.943 1.00 48.31 87 ALA A O 1
ATOM 652 N N . GLY A 1 89 ? -17.251 -9.969 -1.254 1.00 46.69 88 GLY A N 1
ATOM 653 C CA . GLY A 1 89 ? -18.412 -9.620 -2.078 1.00 44.80 88 GLY A CA 1
ATOM 654 C C . GLY A 1 89 ? -19.526 -10.643 -1.986 1.00 43.25 88 GLY A C 1
ATOM 655 O O . GLY A 1 89 ? -20.681 -10.307 -2.154 1.00 45.06 88 GLY A O 1
ATOM 656 N N . PHE A 1 90 ? -19.176 -11.898 -1.730 1.00 40.14 89 PHE A N 1
ATOM 657 C CA . PHE A 1 90 ? -20.137 -13.007 -1.727 1.00 37.47 89 PHE A CA 1
ATOM 658 C C . PHE A 1 90 ? -20.344 -13.565 -0.326 1.00 39.31 89 PHE A C 1
ATOM 659 O O . PHE A 1 90 ? -20.960 -14.656 -0.151 1.00 37.96 89 PHE A O 1
ATOM 667 N N . GLU A 1 91 ? -19.831 -12.836 0.679 1.00 42.65 90 GLU A N 1
ATOM 668 C CA . GLU A 1 91 ? -19.932 -13.260 2.091 1.00 46.62 90 GLU A CA 1
ATOM 669 C C . GLU A 1 91 ? -21.342 -13.623 2.491 1.00 49.33 90 GLU A C 1
ATOM 670 O O . GLU A 1 91 ? -21.549 -14.586 3.242 1.00 54.36 90 GLU A O 1
ATOM 676 N N . SER A 1 92 ? -22.318 -12.847 2.032 1.00 49.38 91 SER A N 1
ATOM 677 C CA . SER A 1 92 ? -23.713 -13.118 2.394 1.00 52.25 91 SER A CA 1
ATOM 678 C C . SER A 1 92 ? -24.407 -14.258 1.578 1.00 48.27 91 SER A C 1
ATOM 679 O O . SER A 1 92 ? -25.531 -14.677 1.903 1.00 45.37 91 SER A O 1
ATOM 682 N N . TRP A 1 93 ? -23.754 -14.790 0.547 1.00 39.17 92 TRP A N 1
ATOM 683 C CA . TRP A 1 93 ? -24.440 -15.740 -0.271 1.00 35.97 92 TRP A CA 1
ATOM 684 C C . TRP A 1 93 ? -24.416 -17.117 0.368 1.00 33.45 92 TRP A C 1
ATOM 685 O O . TRP A 1 93 ? -23.371 -17.556 0.858 1.00 33.17 92 TRP A O 1
ATOM 696 N N . THR A 1 94 ? -25.486 -17.873 0.170 1.00 33.57 93 THR A N 1
ATOM 697 C CA . THR A 1 94 ? -25.478 -19.321 0.420 1.00 32.53 93 THR A CA 1
ATOM 698 C C . THR A 1 94 ? -25.460 -20.053 -0.923 1.00 31.64 93 THR A C 1
ATOM 699 O O . THR A 1 94 ? -25.786 -19.458 -1.970 1.00 29.90 93 THR A O 1
ATOM 703 N N . LEU A 1 95 ? -25.138 -21.347 -0.927 1.00 29.17 94 LEU A N 1
ATOM 704 C CA . LEU A 1 95 ? -25.359 -22.117 -2.146 1.00 27.61 94 LEU A CA 1
ATOM 705 C C . LEU A 1 95 ? -26.770 -21.997 -2.706 1.00 28.33 94 LEU A C 1
ATOM 706 O O . LEU A 1 95 ? -26.972 -21.954 -3.912 1.00 26.76 94 LEU A O 1
ATOM 711 N N . ASP A 1 96 ? -27.787 -21.942 -1.846 1.00 29.23 95 ASP A N 1
ATOM 712 C CA . ASP A 1 96 ? -29.175 -21.801 -2.353 1.00 31.36 95 ASP A CA 1
ATOM 713 C C . ASP A 1 96 ? -29.361 -20.498 -3.118 1.00 31.46 95 ASP A C 1
ATOM 714 O O . ASP A 1 96 ? -30.023 -20.489 -4.150 1.00 32.24 95 ASP A O 1
ATOM 719 N N . ASP A 1 97 ? -28.710 -19.428 -2.666 1.00 31.20 96 ASP A N 1
ATOM 720 C CA . ASP A 1 97 ? -28.665 -18.189 -3.476 1.00 30.36 96 ASP A CA 1
ATOM 721 C C . ASP A 1 97 ? -27.970 -18.458 -4.794 1.00 28.71 96 ASP A C 1
ATOM 722 O O . ASP A 1 97 ? -28.482 -18.034 -5.872 1.00 28.37 96 ASP A O 1
ATOM 727 N N . PHE A 1 98 ? -26.831 -19.144 -4.741 1.00 25.53 97 PHE A N 1
ATOM 728 C CA . PHE A 1 98 ? -26.147 -19.432 -6.015 1.00 24.50 97 PHE A CA 1
ATOM 729 C C . PHE A 1 98 ? -27.028 -20.138 -7.047 1.00 24.19 97 PHE A C 1
ATOM 730 O O . PHE A 1 98 ? -27.030 -19.752 -8.242 1.00 23.40 97 PHE A O 1
ATOM 738 N N . TRP A 1 99 ? -27.706 -21.216 -6.621 1.00 25.61 98 TRP A N 1
ATOM 739 C CA . TRP A 1 99 ? -28.559 -21.997 -7.543 1.00 27.59 98 TRP A CA 1
ATOM 740 C C . TRP A 1 99 ? -29.657 -21.113 -8.148 1.00 29.08 98 TRP A C 1
ATOM 741 O O . TRP A 1 99 ? -29.900 -21.187 -9.330 1.00 25.14 98 TRP A O 1
ATOM 752 N N . LYS A 1 100 ? -30.232 -20.210 -7.367 1.00 30.08 99 LYS A N 1
ATOM 753 C CA . LYS A 1 100 ? -31.230 -19.248 -7.869 1.00 33.38 99 LYS A CA 1
ATOM 754 C C . LYS A 1 100 ? -30.649 -18.224 -8.864 1.00 30.76 99 LYS A C 1
ATOM 755 O O . LYS A 1 100 ? -31.266 -17.918 -9.874 1.00 30.29 99 LYS A O 1
ATOM 761 N N . HIS A 1 101 ? -29.461 -17.721 -8.607 1.00 25.98 100 HIS A N 1
ATOM 762 C CA . HIS A 1 101 ? -28.880 -16.730 -9.504 1.00 27.89 100 HIS A CA 1
ATOM 763 C C . HIS A 1 101 ? -28.132 -17.289 -10.723 1.00 25.84 100 HIS A C 1
ATOM 764 O O . HIS A 1 101 ? -27.868 -16.539 -11.663 1.00 26.64 100 HIS A O 1
ATOM 771 N N . GLN A 1 102 ? -27.742 -18.549 -10.655 1.00 24.44 101 GLN A N 1
ATOM 772 C CA . GLN A 1 102 ? -26.752 -19.101 -11.582 1.00 21.67 101 GLN A CA 1
ATOM 773 C C . GLN A 1 102 ? -27.045 -18.734 -13.026 1.00 22.23 101 GLN A C 1
ATOM 774 O O . GLN A 1 102 ? -26.210 -18.139 -13.725 1.00 23.64 101 GLN A O 1
ATOM 780 N N . LEU A 1 103 ? -28.229 -19.086 -13.485 1.00 23.09 102 LEU A N 1
ATOM 781 C CA . LEU A 1 103 ? -28.535 -18.868 -14.892 1.00 23.09 102 LEU A CA 1
ATOM 782 C C . LEU A 1 103 ? -28.973 -17.402 -15.200 1.00 25.14 102 LEU A C 1
ATOM 783 O O . LEU A 1 103 ? -28.388 -16.757 -16.129 1.00 24.69 102 LEU A O 1
ATOM 788 N N . PRO A 1 104 ? -29.994 -16.883 -14.509 1.00 24.54 103 PRO A N 1
ATOM 789 C CA . PRO A 1 104 ? -30.516 -15.541 -14.961 1.00 26.39 103 PRO A CA 1
ATOM 790 C C . PRO A 1 104 ? -29.735 -14.340 -14.496 1.00 26.70 103 PRO A C 1
ATOM 791 O O . PRO A 1 104 ? -29.812 -13.337 -15.119 1.00 27.42 103 PRO A O 1
ATOM 795 N N . ASP A 1 105 ? -28.884 -14.453 -13.480 1.00 25.94 104 ASP A N 1
ATOM 796 C CA . ASP A 1 105 ? -28.414 -13.283 -12.751 1.00 28.22 104 ASP A CA 1
ATOM 797 C C . ASP A 1 105 ? -26.923 -13.218 -12.718 1.00 25.69 104 ASP A C 1
ATOM 798 O O . ASP A 1 105 ? -26.385 -12.314 -12.080 1.00 28.68 104 ASP A O 1
ATOM 803 N N . ILE A 1 106 ? -26.272 -14.107 -13.442 1.00 23.67 105 ILE A N 1
ATOM 804 C CA . ILE A 1 106 ? -24.814 -14.064 -13.588 1.00 23.61 105 ILE A CA 1
ATOM 805 C C . ILE A 1 106 ? -24.561 -13.823 -15.048 1.00 26.51 105 ILE A C 1
ATOM 806 O O . ILE A 1 106 ? -24.735 -14.727 -15.868 1.00 25.92 105 ILE A O 1
ATOM 811 N N . LEU A 1 107 ? -24.073 -12.620 -15.355 1.00 28.36 106 LEU A N 1
ATOM 812 C CA . LEU A 1 107 ? -23.939 -12.186 -16.728 1.00 29.51 106 LEU A CA 1
ATOM 813 C C . LEU A 1 107 ? -22.490 -11.923 -17.071 1.00 28.96 106 LEU A C 1
ATOM 814 O O . LEU A 1 107 ? -21.676 -11.539 -16.260 1.00 28.80 106 LEU A O 1
ATOM 819 N N . ILE A 1 108 ? -22.176 -12.069 -18.332 1.00 28.62 107 ILE A N 1
ATOM 820 C CA . ILE A 1 108 ? -20.895 -11.610 -18.889 1.00 29.37 107 ILE A CA 1
ATOM 821 C C . ILE A 1 108 ? -21.101 -10.240 -19.500 1.00 31.05 107 ILE A C 1
ATOM 822 O O . ILE A 1 108 ? -21.937 -10.020 -20.380 1.00 31.20 107 ILE A O 1
ATOM 827 N N . ALA A 1 109 ? -20.337 -9.277 -19.005 1.00 30.79 108 ALA A N 1
ATOM 828 C CA . ALA A 1 109 ? -20.399 -7.921 -19.508 1.00 33.39 108 ALA A CA 1
ATOM 829 C C . ALA A 1 109 ? -19.425 -7.813 -20.696 1.00 34.35 108 ALA A C 1
ATOM 830 O O . ALA A 1 109 ? -19.711 -7.183 -21.714 1.00 37.56 108 ALA A O 1
ATOM 832 N N . ARG A 1 110 ? -18.272 -8.454 -20.560 1.00 33.66 109 ARG A N 1
ATOM 833 C CA . ARG A 1 110 ? -17.266 -8.451 -21.590 1.00 35.21 109 ARG A CA 1
ATOM 834 C C . ARG A 1 110 ? -16.491 -9.782 -21.598 1.00 33.91 109 ARG A C 1
ATOM 835 O O . ARG A 1 110 ? -16.176 -10.324 -20.527 1.00 33.58 109 ARG A O 1
ATOM 843 N N . PHE A 1 111 ? -16.187 -10.303 -22.794 1.00 33.10 110 PHE A N 1
ATOM 844 C CA . PHE A 1 111 ? -15.391 -11.531 -22.946 1.00 32.04 110 PHE A CA 1
ATOM 845 C C . PHE A 1 111 ? -14.321 -11.332 -24.057 1.00 35.73 110 PHE A C 1
ATOM 846 O O . PHE A 1 111 ? -14.588 -10.741 -25.092 1.00 35.74 110 PHE A O 1
ATOM 854 N N . ALA A 1 112 ? -13.113 -11.786 -23.809 1.00 31.98 111 ALA A N 1
ATOM 855 C CA . ALA A 1 112 ? -12.063 -11.746 -24.823 1.00 33.38 111 ALA A CA 1
ATOM 856 C C . ALA A 1 112 ? -11.323 -13.094 -24.735 1.00 31.81 111 ALA A C 1
ATOM 857 O O . ALA A 1 112 ? -11.096 -13.624 -23.667 1.00 31.75 111 ALA A O 1
ATOM 859 N N . SER A 1 113 ? -10.917 -13.592 -25.872 1.00 32.18 112 SER A N 1
ATOM 860 C CA . SER A 1 113 ? -10.054 -14.716 -26.017 1.00 31.57 112 SER A CA 1
ATOM 861 C C . SER A 1 113 ? -8.976 -14.391 -27.090 1.00 34.56 112 SER A C 1
ATOM 862 O O . SER A 1 113 ? -9.241 -13.715 -28.100 1.00 32.44 112 SER A O 1
ATOM 865 N N . ASN A 1 114 ? -7.789 -14.923 -26.856 1.00 35.81 113 ASN A N 1
ATOM 866 C CA . ASN A 1 114 ? -6.615 -14.848 -27.768 1.00 37.64 113 ASN A CA 1
ATOM 867 C C . ASN A 1 114 ? -5.974 -16.182 -27.939 1.00 36.26 113 ASN A C 1
ATOM 868 O O . ASN A 1 114 ? -5.522 -16.775 -26.970 1.00 36.11 113 ASN A O 1
ATOM 873 N N . PHE A 1 115 ? -5.955 -16.675 -29.159 1.00 34.11 114 PHE A N 1
ATOM 874 C CA . PHE A 1 115 ? -5.479 -17.995 -29.448 1.00 36.65 114 PHE A CA 1
ATOM 875 C C . PHE A 1 115 ? -4.067 -17.872 -29.973 1.00 40.65 114 PHE A C 1
ATOM 876 O O . PHE A 1 115 ? -3.855 -17.464 -31.131 1.00 43.15 114 PHE A O 1
ATOM 884 N N . ARG A 1 116 ? -3.122 -18.262 -29.157 1.00 39.94 115 ARG A N 1
ATOM 885 C CA . ARG A 1 116 ? -1.749 -18.101 -29.494 1.00 43.60 115 ARG A CA 1
ATOM 886 C C . ARG A 1 116 ? -1.363 -19.272 -30.353 1.00 43.69 115 ARG A C 1
ATOM 887 O O . ARG A 1 116 ? -0.665 -19.155 -31.325 1.00 43.64 115 ARG A O 1
ATOM 895 N N . ARG A 1 117 ? -1.831 -20.421 -29.945 1.00 43.88 116 ARG A N 1
ATOM 896 C CA . ARG A 1 117 ? -1.460 -21.670 -30.551 1.00 47.35 116 ARG A CA 1
ATOM 897 C C . ARG A 1 117 ? -2.710 -22.555 -30.447 1.00 43.48 116 ARG A C 1
ATOM 898 O O . ARG A 1 117 ? -3.235 -22.734 -29.342 1.00 43.31 116 ARG A O 1
ATOM 906 N N . PRO A 1 118 ? -3.201 -23.098 -31.549 1.00 41.20 117 PRO A N 1
ATOM 907 C CA . PRO A 1 118 ? -4.428 -23.910 -31.377 1.00 39.86 117 PRO A CA 1
ATOM 908 C C . PRO A 1 118 ? -4.290 -25.016 -30.327 1.00 38.58 117 PRO A C 1
ATOM 909 O O . PRO A 1 118 ? -3.217 -25.588 -30.165 1.00 40.06 117 PRO A O 1
ATOM 913 N N . VAL A 1 119 ? -5.354 -25.205 -29.536 1.00 37.76 118 VAL A N 1
ATOM 914 C CA . VAL A 1 119 ? -5.355 -26.119 -28.405 1.00 35.51 118 VAL A CA 1
ATOM 915 C C . VAL A 1 119 ? -6.082 -27.418 -28.766 1.00 35.12 118 VAL A C 1
ATOM 916 O O . VAL A 1 119 ? -7.096 -27.380 -29.437 1.00 33.95 118 VAL A O 1
ATOM 920 N N . ASN A 1 120 ? -5.593 -28.528 -28.266 1.00 34.98 119 ASN A N 1
ATOM 921 C CA . ASN A 1 120 ? -6.297 -29.815 -28.364 1.00 36.78 119 ASN A CA 1
ATOM 922 C C . ASN A 1 120 ? -7.612 -29.936 -27.534 1.00 32.88 119 ASN A C 1
ATOM 923 O O . ASN A 1 120 ? -7.572 -29.958 -26.295 1.00 33.35 119 ASN A O 1
ATOM 928 N N . PRO A 1 121 ? -8.763 -30.065 -28.210 1.00 30.90 120 PRO A N 1
ATOM 929 C CA . PRO A 1 121 ? -10.048 -30.063 -27.499 1.00 28.93 120 PRO A CA 1
ATOM 930 C C . PRO A 1 121 ? -10.309 -31.346 -26.724 1.00 28.11 120 PRO A C 1
ATOM 931 O O . PRO A 1 121 ? -11.139 -31.358 -25.800 1.00 27.83 120 PRO A O 1
ATOM 935 N N . ARG A 1 122 ? -9.605 -32.415 -27.074 1.00 30.20 121 ARG A N 1
ATOM 936 C CA . ARG A 1 122 ? -9.831 -33.718 -26.448 1.00 32.80 121 ARG A CA 1
ATOM 937 C C . ARG A 1 122 ? -9.369 -33.816 -24.982 1.00 33.03 121 ARG A C 1
ATOM 938 O O . ARG A 1 122 ? -10.018 -34.488 -24.193 1.00 34.93 121 ARG A O 1
ATOM 946 N N . ALA A 1 123 ? -8.313 -33.082 -24.641 1.00 33.98 122 ALA A N 1
ATOM 947 C CA . ALA A 1 123 ? -7.702 -33.019 -23.285 1.00 33.29 122 ALA A CA 1
ATOM 948 C C . ALA A 1 123 ? -6.903 -31.704 -23.193 1.00 33.14 122 ALA A C 1
ATOM 949 O O . ALA A 1 123 ? -5.953 -31.431 -23.969 1.00 35.51 122 ALA A O 1
ATOM 951 N N . PHE A 1 124 ? -7.278 -30.877 -22.249 1.00 32.86 123 PHE A N 1
ATOM 952 C CA . PHE A 1 124 ? -6.577 -29.648 -22.034 1.00 32.21 123 PHE A CA 1
ATOM 953 C C . PHE A 1 124 ? -6.863 -29.154 -20.622 1.00 31.25 123 PHE A C 1
ATOM 954 O O . PHE A 1 124 ? -7.814 -29.576 -19.962 1.00 31.97 123 PHE A O 1
ATOM 962 N N . SER A 1 125 ? -6.034 -28.211 -20.216 1.00 31.74 124 SER A N 1
ATOM 963 C CA . SER A 1 125 ? -6.010 -27.614 -18.917 1.00 29.06 124 SER A CA 1
ATOM 964 C C . SER A 1 125 ? -6.392 -26.150 -18.994 1.00 28.68 124 SER A C 1
ATOM 965 O O . SER A 1 125 ? -6.305 -25.509 -20.049 1.00 26.96 124 SER A O 1
ATOM 968 N N . GLY A 1 126 ? -6.810 -25.583 -17.865 1.00 27.93 125 GLY A N 1
ATOM 969 C CA . GLY A 1 126 ? -7.069 -24.164 -17.785 1.00 27.12 125 GLY A CA 1
ATOM 970 C C . GLY A 1 126 ? -6.937 -23.631 -16.360 1.00 30.02 125 GLY A C 1
ATOM 971 O O . GLY A 1 126 ? -6.939 -24.422 -15.376 1.00 30.70 125 GLY A O 1
ATOM 972 N N . GLU A 1 127 ? -6.991 -22.310 -16.245 1.00 27.58 126 GLU A N 1
ATOM 973 C CA . GLU A 1 127 ? -6.975 -21.680 -14.936 1.00 32.16 126 GLU A CA 1
ATOM 974 C C . GLU A 1 127 ? -7.715 -20.383 -15.063 1.00 29.46 126 GLU A C 1
ATOM 975 O O . GLU A 1 127 ? -7.711 -19.825 -16.164 1.00 26.96 126 GLU A O 1
ATOM 981 N N . MET A 1 128 ? -8.275 -19.881 -13.954 1.00 27.22 127 MET A N 1
ATOM 982 C CA . MET A 1 128 ? -8.786 -18.542 -13.931 1.00 28.14 127 MET A CA 1
ATOM 983 C C . MET A 1 128 ? -8.632 -17.991 -12.535 1.00 30.44 127 MET A C 1
ATOM 984 O O . MET A 1 128 ? -8.453 -18.738 -11.567 1.00 28.66 127 MET A O 1
ATOM 989 N N . GLU A 1 129 ? -8.729 -16.674 -12.478 1.00 29.79 128 GLU A N 1
ATOM 990 C CA . GLU A 1 129 ? -8.622 -15.968 -11.275 1.00 33.67 128 GLU A CA 1
ATOM 991 C C . GLU A 1 129 ? -9.653 -14.842 -11.251 1.00 32.07 128 GLU A C 1
ATOM 992 O O . GLU A 1 129 ? -9.829 -14.110 -12.263 1.00 31.20 128 GLU A O 1
ATOM 998 N N . PHE A 1 130 ? -10.227 -14.637 -10.060 1.00 31.74 129 PHE A N 1
ATOM 999 C CA . PHE A 1 130 ? -10.950 -13.417 -9.747 1.00 33.57 129 PHE A CA 1
ATOM 1000 C C . PHE A 1 130 ? -9.987 -12.310 -9.309 1.00 36.57 129 PHE A C 1
ATOM 1001 O O . PHE A 1 130 ? -9.390 -12.407 -8.230 1.00 36.97 129 PHE A O 1
ATOM 1009 N N . GLN A 1 131 ? -9.850 -11.263 -10.124 1.00 39.15 130 GLN A N 1
ATOM 1010 C CA . GLN A 1 131 ? -8.928 -10.172 -9.828 1.00 44.22 130 GLN A CA 1
ATOM 1011 C C . GLN A 1 131 ? -9.548 -9.083 -8.979 1.00 49.05 130 GLN A C 1
ATOM 1012 O O . GLN A 1 131 ? -8.851 -8.470 -8.174 1.00 51.88 130 GLN A O 1
ATOM 1018 N N . SER A 1 132 ? -10.826 -8.809 -9.157 1.00 46.96 131 SER A N 1
ATOM 1019 C CA . SER A 1 132 ? -11.472 -7.814 -8.337 1.00 48.22 131 SER A CA 1
ATOM 1020 C C . SER A 1 132 ? -12.941 -8.095 -8.363 1.00 46.50 131 SER A C 1
ATOM 1021 O O . SER A 1 132 ? -13.493 -8.625 -9.346 1.00 44.08 131 SER A O 1
ATOM 1024 N N . VAL A 1 133 ? -13.554 -7.780 -7.256 1.00 42.04 132 VAL A N 1
ATOM 1025 C CA . VAL A 1 133 ? -14.972 -7.793 -7.077 1.00 41.10 132 VAL A CA 1
ATOM 1026 C C . VAL A 1 133 ? -15.342 -6.453 -6.420 1.00 45.26 132 VAL A C 1
ATOM 1027 O O . VAL A 1 133 ? -14.615 -5.969 -5.569 1.00 44.74 132 VAL A O 1
ATOM 1031 N N . THR A 1 134 ? -16.455 -5.852 -6.813 1.00 46.18 133 THR A N 1
ATOM 1032 C CA . THR A 1 134 ? -16.782 -4.465 -6.419 1.00 50.62 133 THR A CA 1
ATOM 1033 C C . THR A 1 134 ? -18.317 -4.297 -6.512 1.00 50.58 133 THR A C 1
ATOM 1034 O O . THR A 1 134 ? -18.927 -4.763 -7.473 1.00 44.10 133 THR A O 1
ATOM 1038 N N . ARG A 1 135 ? -18.953 -3.675 -5.530 1.00 52.70 134 ARG A N 1
ATOM 1039 C CA . ARG A 1 135 ? -20.365 -3.275 -5.665 1.00 55.04 134 ARG A CA 1
ATOM 1040 C C . ARG A 1 135 ? -20.388 -2.037 -6.529 1.00 56.24 134 ARG A C 1
ATOM 1041 O O . ARG A 1 135 ? -19.481 -1.218 -6.424 1.00 55.05 134 ARG A O 1
ATOM 1049 N N . ARG A 1 136 ? -21.410 -1.906 -7.374 1.00 53.38 135 ARG A N 1
ATOM 1050 C CA . ARG A 1 136 ? -21.586 -0.750 -8.249 1.00 55.03 135 ARG A CA 1
ATOM 1051 C C . ARG A 1 136 ? -23.060 -0.392 -8.303 1.00 55.54 135 ARG A C 1
ATOM 1052 O O . ARG A 1 136 ? -23.883 -1.306 -8.374 1.00 50.70 135 ARG A O 1
ATOM 1060 N N . ALA A 1 137 ? -23.407 0.910 -8.305 1.00 60.21 136 ALA A N 1
ATOM 1061 C CA . ALA A 1 137 ? -24.829 1.339 -8.425 1.00 62.66 136 ALA A CA 1
ATOM 1062 C C . ALA A 1 137 ? -25.166 1.894 -9.809 1.00 62.26 136 ALA A C 1
ATOM 1063 O O . ALA A 1 137 ? -25.196 3.117 -9.958 1.00 60.47 136 ALA A O 1
ATOM 1065 N N . PHE A 1 144 ? -25.563 -4.031 -8.445 1.00 45.17 143 PHE A N 1
ATOM 1066 C CA . PHE A 1 144 ? -24.832 -5.254 -8.749 1.00 44.24 143 PHE A CA 1
ATOM 1067 C C . PHE A 1 144 ? -23.358 -5.403 -8.269 1.00 42.60 143 PHE A C 1
ATOM 1068 O O . PHE A 1 144 ? -22.687 -4.419 -7.926 1.00 42.50 143 PHE A O 1
ATOM 1076 N N . LEU A 1 145 ? -22.859 -6.658 -8.276 1.00 39.32 144 LEU A N 1
ATOM 1077 C CA . LEU A 1 145 ? -21.412 -6.980 -8.114 1.00 37.72 144 LEU A CA 1
ATOM 1078 C C . LEU A 1 145 ? -20.668 -7.056 -9.437 1.00 36.59 144 LEU A C 1
ATOM 1079 O O . LEU A 1 145 ? -21.029 -7.853 -10.322 1.00 35.67 144 LEU A O 1
ATOM 1084 N N . HIS A 1 146 ? -19.581 -6.303 -9.541 1.00 34.96 145 HIS A N 1
ATOM 1085 C CA . HIS A 1 146 ? -18.750 -6.244 -10.736 1.00 36.93 145 HIS A CA 1
ATOM 1086 C C . HIS A 1 146 ? -17.453 -7.034 -10.519 1.00 34.59 145 HIS A C 1
ATOM 1087 O O . HIS A 1 146 ? -16.802 -6.851 -9.518 1.00 33.63 145 HIS A O 1
ATOM 1094 N N . ALA A 1 147 ? -17.121 -7.986 -11.385 1.00 30.53 146 ALA A N 1
ATOM 1095 C CA . ALA A 1 147 ? -15.889 -8.757 -11.193 1.00 29.34 146 ALA A CA 1
ATOM 1096 C C . ALA A 1 147 ? -15.056 -8.750 -12.446 1.00 31.57 146 ALA A C 1
ATOM 1097 O O . ALA A 1 147 ? -15.601 -8.946 -13.532 1.00 31.45 146 ALA A O 1
ATOM 1099 N N . GLU A 1 148 ? -13.762 -8.486 -12.287 1.00 32.72 147 GLU A N 1
ATOM 1100 C CA . GLU A 1 148 ? -12.770 -8.658 -13.318 1.00 34.14 147 GLU A CA 1
ATOM 1101 C C . GLU A 1 148 ? -12.118 -10.017 -13.122 1.00 33.40 147 GLU A C 1
ATOM 1102 O O . GLU A 1 148 ? -11.699 -10.348 -12.018 1.00 30.49 147 GLU A O 1
ATOM 1108 N N . THR A 1 149 ? -12.040 -10.801 -14.202 1.00 30.02 148 THR A N 1
ATOM 1109 C CA . THR A 1 149 ? -11.410 -12.134 -14.138 1.00 28.65 148 THR A CA 1
ATOM 1110 C C . THR A 1 149 ? -10.462 -12.320 -15.358 1.00 29.69 148 THR A C 1
ATOM 1111 O O . THR A 1 149 ? -10.600 -11.685 -16.435 1.00 28.80 148 THR A O 1
ATOM 1115 N N . ALA A 1 150 ? -9.493 -13.188 -15.193 1.00 28.97 149 ALA A N 1
ATOM 1116 C CA . ALA A 1 150 ? -8.591 -13.553 -16.291 1.00 28.70 149 ALA A CA 1
ATOM 1117 C C . ALA A 1 150 ? -8.493 -15.058 -16.313 1.00 28.62 149 ALA A C 1
ATOM 1118 O O . ALA A 1 150 ? -8.668 -15.719 -15.301 1.00 26.98 149 ALA A O 1
ATOM 1120 N N . TYR A 1 151 ? -8.293 -15.626 -17.499 1.00 29.08 150 TYR A N 1
ATOM 1121 C CA . TYR A 1 151 ? -8.167 -17.079 -17.611 1.00 28.22 150 TYR A CA 1
ATOM 1122 C C . TYR A 1 151 ? -7.118 -17.387 -18.654 1.00 29.47 150 TYR A C 1
ATOM 1123 O O . TYR A 1 151 ? -6.745 -16.487 -19.478 1.00 29.80 150 TYR A O 1
ATOM 1132 N N . ARG A 1 152 ? -6.687 -18.642 -18.667 1.00 29.08 151 ARG A N 1
ATOM 1133 C CA . ARG A 1 152 ? -5.890 -19.172 -19.792 1.00 32.14 151 ARG A CA 1
ATOM 1134 C C . ARG A 1 152 ? -6.074 -20.672 -19.865 1.00 31.47 151 ARG A C 1
ATOM 1135 O O . ARG A 1 152 ? -6.478 -21.290 -18.881 1.00 27.97 151 ARG A O 1
ATOM 1143 N N . TYR A 1 153 ? -5.708 -21.242 -21.007 1.00 30.32 152 TYR A N 1
ATOM 1144 C CA . TYR A 1 153 ? -5.861 -22.688 -21.306 1.00 29.98 152 TYR A CA 1
ATOM 1145 C C . TYR A 1 153 ? -4.553 -23.138 -21.920 1.00 31.64 152 TYR A C 1
ATOM 1146 O O . TYR A 1 153 ? -3.881 -22.359 -22.574 1.00 31.84 152 TYR A O 1
ATOM 1155 N N . TRP A 1 154 ? -4.216 -24.395 -21.737 1.00 32.90 153 TRP A N 1
ATOM 1156 C CA . TRP A 1 154 ? -3.049 -24.935 -22.380 1.00 35.54 153 TRP A CA 1
ATOM 1157 C C . TRP A 1 154 ? -3.271 -26.401 -22.519 1.00 35.92 153 TRP A C 1
ATOM 1158 O O . TRP A 1 154 ? -4.289 -26.944 -22.078 1.00 35.88 153 TRP A O 1
ATOM 1169 N N . ASP A 1 155 ? -2.377 -27.056 -23.209 1.00 38.60 154 ASP A N 1
ATOM 1170 C CA . ASP A 1 155 ? -2.501 -28.469 -23.344 1.00 40.15 154 ASP A CA 1
ATOM 1171 C C . ASP A 1 155 ? -1.184 -29.181 -23.156 1.00 44.86 154 ASP A C 1
ATOM 1172 O O . ASP A 1 155 ? -0.178 -28.592 -22.709 1.00 44.75 154 ASP A O 1
ATOM 1177 N N . ALA A 1 156 ? -1.188 -30.485 -23.389 1.00 49.00 155 ALA A N 1
ATOM 1178 C CA . ALA A 1 156 ? 0.017 -31.267 -23.085 1.00 52.96 155 ALA A CA 1
ATOM 1179 C C . ALA A 1 156 ? 1.089 -31.093 -24.160 1.00 54.09 155 ALA A C 1
ATOM 1180 O O . ALA A 1 156 ? 2.191 -31.628 -24.036 1.00 55.36 155 ALA A O 1
ATOM 1182 N N . ASP A 1 157 ? 0.757 -30.350 -25.220 1.00 56.56 156 ASP A N 1
ATOM 1183 C CA . ASP A 1 157 ? 1.713 -29.996 -26.269 1.00 57.89 156 ASP A CA 1
ATOM 1184 C C . ASP A 1 157 ? 2.085 -28.521 -26.168 1.00 55.65 156 ASP A C 1
ATOM 1185 O O . ASP A 1 157 ? 2.727 -28.159 -25.205 1.00 60.46 156 ASP A O 1
ATOM 1190 N N . SER A 1 158 ? 1.729 -27.683 -27.119 1.00 52.17 157 SER A N 1
ATOM 1191 C CA . SER A 1 158 ? 2.095 -26.268 -27.104 1.00 51.69 157 SER A CA 1
ATOM 1192 C C . SER A 1 158 ? 0.898 -25.378 -27.322 1.00 48.23 157 SER A C 1
ATOM 1193 O O . SER A 1 158 ? 1.038 -24.209 -27.686 1.00 48.72 157 SER A O 1
ATOM 1196 N N . GLY A 1 159 ? -0.303 -25.919 -27.094 1.00 42.01 158 GLY A N 1
ATOM 1197 C CA . GLY A 1 159 ? -1.520 -25.116 -27.198 1.00 39.79 158 GLY A CA 1
ATOM 1198 C C . GLY A 1 159 ? -1.607 -23.993 -26.201 1.00 37.14 158 GLY A C 1
ATOM 1199 O O . GLY A 1 159 ? -1.187 -24.146 -25.069 1.00 36.81 158 GLY A O 1
ATOM 1200 N N . ARG A 1 160 ? -2.156 -22.852 -26.595 1.00 36.21 159 ARG A N 1
ATOM 1201 C CA . ARG A 1 160 ? -2.210 -21.728 -25.642 1.00 39.37 159 ARG A CA 1
ATOM 1202 C C . ARG A 1 160 ? -3.266 -20.758 -26.072 1.00 37.75 159 ARG A C 1
ATOM 1203 O O . ARG A 1 160 ? -3.261 -20.282 -27.198 1.00 34.34 159 ARG A O 1
ATOM 1211 N N . CYS A 1 161 ? -4.204 -20.493 -25.163 1.00 34.99 160 CYS A N 1
ATOM 1212 C CA . CYS A 1 161 ? -5.254 -19.519 -25.361 1.00 34.00 160 CYS A CA 1
ATOM 1213 C C . CYS A 1 161 ? -5.315 -18.718 -24.078 1.00 35.81 160 CYS A C 1
ATOM 1214 O O . CYS A 1 161 ? -5.146 -19.295 -22.966 1.00 33.88 160 CYS A O 1
ATOM 1217 N N . ASP A 1 162 ? -5.559 -17.426 -24.175 1.00 35.30 161 ASP A N 1
ATOM 1218 C CA . ASP A 1 162 ? -5.770 -16.684 -22.964 1.00 36.39 161 ASP A CA 1
ATOM 1219 C C . ASP A 1 162 ? -6.750 -15.534 -23.152 1.00 33.57 161 ASP A C 1
ATOM 1220 O O . ASP A 1 162 ? -7.069 -15.106 -24.283 1.00 31.45 161 ASP A O 1
ATOM 1225 N N . GLY A 1 163 ? -7.230 -15.015 -22.042 1.00 31.14 162 GLY A N 1
ATOM 1226 C CA . GLY A 1 163 ? -8.232 -13.981 -22.112 1.00 31.30 162 GLY A CA 1
ATOM 1227 C C . GLY A 1 163 ? -8.709 -13.450 -20.787 1.00 31.41 162 GLY A C 1
ATOM 1228 O O . GLY A 1 163 ? -8.148 -13.748 -19.715 1.00 30.90 162 GLY A O 1
ATOM 1229 N N . GLU A 1 164 ? -9.746 -12.643 -20.885 1.00 29.80 163 GLU A N 1
ATOM 1230 C CA . GLU A 1 164 ? -10.331 -11.985 -19.775 1.00 31.91 163 GLU A CA 1
ATOM 1231 C C . GLU A 1 164 ? -11.843 -11.948 -19.906 1.00 29.20 163 GLU A C 1
ATOM 1232 O O . GLU A 1 164 ? -12.397 -11.998 -20.995 1.00 27.97 163 GLU A O 1
ATOM 1238 N N . ALA A 1 165 ? -12.518 -11.857 -18.774 1.00 27.75 164 ALA A N 1
ATOM 1239 C CA . ALA A 1 165 ? -13.967 -11.742 -18.750 1.00 26.27 164 ALA A CA 1
ATOM 1240 C C . ALA A 1 165 ? -14.371 -10.876 -17.584 1.00 27.19 164 ALA A C 1
ATOM 1241 O O . 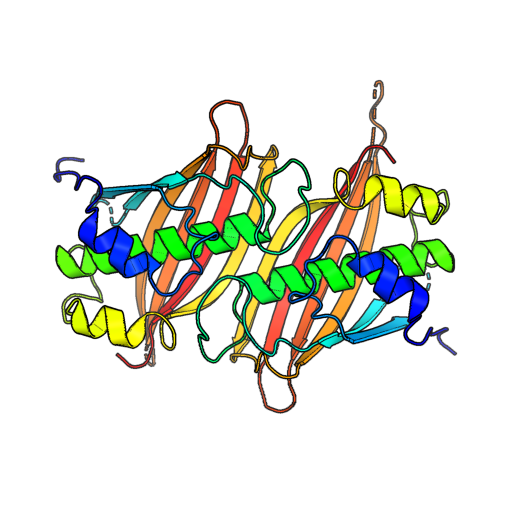ALA A 1 165 ? -13.850 -11.029 -16.478 1.00 27.34 164 ALA A O 1
ATOM 1243 N N . VAL A 1 166 ? -15.232 -9.915 -17.871 1.00 27.83 165 VAL A N 1
ATOM 1244 C CA . VAL A 1 166 ? -15.847 -9.080 -16.865 1.00 29.51 165 VAL A CA 1
ATOM 1245 C C . VAL A 1 166 ? -17.265 -9.534 -16.629 1.00 27.90 165 VAL A C 1
ATOM 1246 O O . VAL A 1 166 ? -18.059 -9.755 -17.597 1.00 28.04 165 VAL A O 1
ATOM 1250 N N . LEU A 1 167 ? -17.616 -9.730 -15.357 1.00 26.69 166 LEU A N 1
ATOM 1251 C CA . LEU A 1 167 ? -18.872 -10.330 -15.010 1.00 27.21 166 LEU A CA 1
ATOM 1252 C C . LEU A 1 167 ? -19.740 -9.361 -14.240 1.00 28.62 166 LEU A C 1
ATOM 1253 O O . LEU A 1 167 ? -19.237 -8.489 -13.511 1.00 30.51 166 LEU A O 1
ATOM 1258 N N . ALA A 1 168 ? -21.052 -9.584 -14.304 1.00 29.55 167 ALA A N 1
ATOM 1259 C CA . ALA A 1 168 ? -21.985 -8.867 -13.428 1.00 30.93 167 ALA A CA 1
ATOM 1260 C C . ALA A 1 168 ? -22.880 -9.877 -12.720 1.00 30.04 167 ALA A C 1
ATOM 1261 O O . ALA A 1 168 ? -23.418 -10.798 -13.375 1.00 29.75 167 ALA A O 1
ATOM 1263 N N . PHE A 1 169 ? -22.999 -9.713 -11.391 1.00 29.10 168 PHE A N 1
ATOM 1264 C CA . PHE A 1 169 ? -23.830 -10.568 -10.562 1.00 29.18 168 PHE A CA 1
ATOM 1265 C C . PHE A 1 169 ? -24.930 -9.690 -10.045 1.00 33.08 168 PHE A C 1
ATOM 1266 O O . PHE A 1 169 ? -24.678 -8.797 -9.239 1.00 33.76 168 PHE A O 1
ATOM 1274 N N . VAL A 1 170 ? -26.146 -9.949 -10.492 1.00 37.80 169 VAL A N 1
ATOM 1275 C CA . VAL A 1 170 ? -27.214 -8.994 -10.303 1.00 44.33 169 VAL A CA 1
ATOM 1276 C C . VAL A 1 170 ? -28.245 -9.582 -9.409 1.00 47.51 169 VAL A C 1
ATOM 1277 O O . VAL A 1 170 ? -28.155 -10.742 -8.973 1.00 40.17 169 VAL A O 1
ATOM 1281 N N . ASN A 1 171 ? -29.198 -8.722 -9.062 1.00 55.98 170 ASN A N 1
ATOM 1282 C CA . ASN A 1 171 ? -30.305 -9.111 -8.221 1.00 58.92 170 ASN A CA 1
ATOM 1283 C C . ASN A 1 171 ? -29.813 -9.696 -6.878 1.00 55.66 170 ASN A C 1
ATOM 1284 O O . ASN A 1 171 ? -30.399 -10.610 -6.340 1.00 56.47 170 ASN A O 1
ATOM 1289 N N . ILE A 1 172 ? -28.711 -9.176 -6.374 1.00 55.11 171 ILE A N 1
ATOM 1290 C CA . ILE A 1 172 ? -28.203 -9.537 -5.042 1.00 62.82 171 ILE A CA 1
ATOM 1291 C C . ILE A 1 172 ? -29.084 -8.910 -3.928 1.00 72.11 171 ILE A C 1
ATOM 1292 O O . ILE A 1 172 ? -28.708 -8.899 -2.742 1.00 79.27 171 ILE A O 1
ATOM 1297 N N . THR B 1 3 ? -27.171 3.021 -55.090 1.00 50.43 2 THR B N 1
ATOM 1298 C CA . THR B 1 3 ? -25.955 2.838 -55.977 1.00 51.72 2 THR B CA 1
ATOM 1299 C C . THR B 1 3 ? -24.856 1.975 -55.391 1.00 51.78 2 THR B C 1
ATOM 1300 O O . THR B 1 3 ? -23.803 1.797 -56.022 1.00 53.58 2 THR B O 1
ATOM 1304 N N . THR B 1 4 ? -25.061 1.496 -54.160 1.00 50.13 3 THR B N 1
ATOM 1305 C CA . THR B 1 4 ? -24.201 0.488 -53.577 1.00 47.09 3 THR B CA 1
ATOM 1306 C C . THR B 1 4 ? -24.799 -0.917 -53.962 1.00 47.04 3 THR B C 1
ATOM 1307 O O . THR B 1 4 ? -25.977 -1.156 -53.735 1.00 48.77 3 THR B O 1
ATOM 1311 N N . ALA B 1 5 ? -24.022 -1.816 -54.558 1.00 42.41 4 ALA B N 1
ATOM 1312 C CA . ALA B 1 5 ? -24.520 -3.137 -54.898 1.00 40.03 4 ALA B CA 1
ATOM 1313 C C . ALA B 1 5 ? -24.832 -3.974 -53.612 1.00 37.28 4 ALA B C 1
ATOM 1314 O O . ALA B 1 5 ? -24.018 -3.967 -52.631 1.00 33.11 4 ALA B O 1
ATOM 1316 N N . GLN B 1 6 ? -26.007 -4.596 -53.582 1.00 36.17 5 GLN B N 1
ATOM 1317 C CA . GLN B 1 6 ? -26.394 -5.466 -52.444 1.00 39.49 5 GLN B CA 1
ATOM 1318 C C . GLN B 1 6 ? -26.918 -6.770 -52.967 1.00 38.20 5 GLN B C 1
ATOM 1319 O O . GLN B 1 6 ? -27.480 -6.822 -54.035 1.00 36.21 5 GLN B O 1
ATOM 1325 N N . HIS B 1 7 ? -26.751 -7.801 -52.168 1.00 32.53 6 HIS B N 1
ATOM 1326 C CA . HIS B 1 7 ? -27.304 -9.127 -52.469 1.00 33.14 6 HIS B CA 1
ATOM 1327 C C . HIS B 1 7 ? -28.279 -9.600 -51.396 1.00 29.36 6 HIS B C 1
ATOM 1328 O O . HIS B 1 7 ? -27.917 -9.679 -50.247 1.00 26.36 6 HIS B O 1
ATOM 1335 N N . PRO B 1 8 ? -29.485 -9.955 -51.780 1.00 30.77 7 PRO B N 1
ATOM 1336 C CA . PRO B 1 8 ? -30.349 -10.552 -50.797 1.00 30.35 7 PRO B CA 1
ATOM 1337 C C . PRO B 1 8 ? -29.821 -11.923 -50.321 1.00 27.92 7 PRO B C 1
ATOM 1338 O O . PRO B 1 8 ? -28.863 -12.472 -50.904 1.00 24.83 7 PRO B O 1
ATOM 1342 N N . THR B 1 9 ? -30.448 -12.464 -49.284 1.00 25.41 8 THR B N 1
ATOM 1343 C CA . THR B 1 9 ? -30.049 -13.763 -48.777 1.00 26.04 8 THR B CA 1
ATOM 1344 C C . THR B 1 9 ? -29.985 -14.770 -49.915 1.00 27.01 8 THR B C 1
ATOM 1345 O O . THR B 1 9 ? -30.939 -14.897 -50.690 1.00 26.81 8 THR B O 1
ATOM 1349 N N . ASP B 1 10 ? -28.863 -15.469 -50.040 1.00 24.56 9 ASP B N 1
ATOM 1350 C CA . ASP B 1 10 ? -28.762 -16.521 -51.076 1.00 24.94 9 ASP B CA 1
ATOM 1351 C C . ASP B 1 10 ? -29.106 -17.800 -50.335 1.00 25.24 9 ASP B C 1
ATOM 1352 O O . ASP B 1 10 ? -28.274 -18.305 -49.610 1.00 22.22 9 ASP B O 1
ATOM 1357 N N . GLU B 1 11 ? -30.348 -18.296 -50.445 1.00 23.85 10 GLU B N 1
ATOM 1358 C CA . GLU B 1 11 ? -30.826 -19.316 -49.547 1.00 28.15 10 GLU B CA 1
ATOM 1359 C C . GLU B 1 11 ? -30.139 -20.630 -49.742 1.00 25.73 10 GLU B C 1
ATOM 1360 O O . GLU B 1 11 ? -29.881 -21.363 -48.781 1.00 24.19 10 GLU B O 1
ATOM 1366 N N . ASP B 1 12 ? -29.849 -20.937 -50.988 1.00 24.69 11 ASP B N 1
ATOM 1367 C CA . ASP B 1 12 ? -29.103 -22.146 -51.343 1.00 25.64 11 ASP B CA 1
ATOM 1368 C C . ASP B 1 12 ? -27.714 -22.158 -50.737 1.00 23.80 11 ASP B C 1
ATOM 1369 O O . ASP B 1 12 ? -27.282 -23.135 -50.141 1.00 24.00 11 ASP B O 1
ATOM 1374 N N . LEU B 1 13 ? -27.012 -21.055 -50.869 1.00 23.22 12 LEU B N 1
ATOM 1375 C CA . LEU B 1 13 ? -25.676 -20.903 -50.298 1.00 22.85 12 LEU B CA 1
ATOM 1376 C C . LEU B 1 13 ? -25.746 -20.960 -48.757 1.00 22.21 12 LEU B C 1
ATOM 1377 O O . LEU B 1 13 ? -24.926 -21.623 -48.110 1.00 22.88 12 LEU B O 1
ATOM 1382 N N . LEU B 1 14 ? -26.693 -20.241 -48.184 1.00 22.24 13 LEU B N 1
ATOM 1383 C CA . LEU B 1 14 ? -26.888 -20.299 -46.719 1.00 23.08 13 LEU B CA 1
ATOM 1384 C C . LEU B 1 14 ? -27.048 -21.753 -46.154 1.00 22.28 13 LEU B C 1
ATOM 1385 O O . LEU B 1 14 ? -26.389 -22.148 -45.166 1.00 20.20 13 LEU B O 1
ATOM 1390 N N . ALA B 1 15 ? -27.950 -22.533 -46.750 1.00 22.06 14 ALA B N 1
ATOM 1391 C CA . ALA B 1 15 ? -28.158 -23.925 -46.279 1.00 23.70 14 ALA B CA 1
ATOM 1392 C C . ALA B 1 15 ? -26.823 -24.670 -46.354 1.00 21.93 14 ALA B C 1
ATOM 1393 O O . ALA B 1 15 ? -26.487 -25.489 -45.484 1.00 22.81 14 ALA B O 1
ATOM 1395 N N . ARG B 1 16 ? -26.105 -24.450 -47.452 1.00 21.75 15 ARG B N 1
ATOM 1396 C CA . ARG B 1 16 ? -24.847 -25.175 -47.625 1.00 23.62 15 ARG B CA 1
ATOM 1397 C C . ARG B 1 16 ? -23.780 -24.688 -46.644 1.00 20.50 15 ARG B C 1
ATOM 1398 O O . ARG B 1 16 ? -23.054 -25.508 -46.093 1.00 21.70 15 ARG B O 1
ATOM 1406 N N . VAL B 1 17 ? -23.676 -23.388 -46.469 1.00 18.83 16 VAL B N 1
ATOM 1407 C CA . VAL B 1 17 ? -22.780 -22.833 -45.412 1.00 20.32 16 VAL B CA 1
ATOM 1408 C C . VAL B 1 17 ? -23.014 -23.422 -44.021 1.00 21.70 16 VAL B C 1
ATOM 1409 O O . VAL B 1 17 ? -22.041 -23.723 -43.269 1.00 21.07 16 VAL B O 1
ATOM 1413 N N . LEU B 1 18 ? -24.305 -23.613 -43.696 1.00 20.44 17 LEU B N 1
ATOM 1414 C CA . LEU B 1 18 ? -24.688 -24.109 -42.402 1.00 20.19 17 LEU B CA 1
ATOM 1415 C C . LEU B 1 18 ? -24.617 -25.656 -42.246 1.00 20.52 17 LEU B C 1
ATOM 1416 O O . LEU B 1 18 ? -24.829 -26.147 -41.142 1.00 20.72 17 LEU B O 1
ATOM 1421 N N . VAL B 1 19 ? -24.240 -26.385 -43.285 1.00 18.99 18 VAL B N 1
ATOM 1422 C CA . VAL B 1 19 ? -24.127 -27.869 -43.214 1.00 22.27 18 VAL B CA 1
ATOM 1423 C C . VAL B 1 19 ? -23.368 -28.361 -41.939 1.00 23.03 18 VAL B C 1
ATOM 1424 O O . VAL B 1 19 ? -23.799 -29.300 -41.272 1.00 23.20 18 VAL B O 1
ATOM 1428 N N . PRO B 1 20 ? -22.264 -27.709 -41.572 1.00 22.50 19 PRO B N 1
ATOM 1429 C CA . PRO B 1 20 ? -21.490 -28.367 -40.493 1.00 22.48 19 PRO B CA 1
ATOM 1430 C C . PRO B 1 20 ? -22.151 -28.186 -39.146 1.00 21.52 19 PRO B C 1
ATOM 14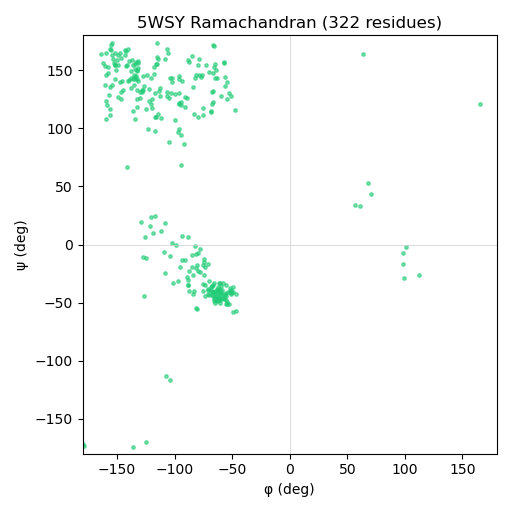31 O O . PRO B 1 20 ? -21.737 -28.862 -38.162 1.00 22.60 19 PRO B O 1
ATOM 1435 N N . TYR B 1 21 ? -23.051 -27.218 -39.059 1.00 19.51 20 TYR B N 1
ATOM 1436 C CA . TYR B 1 21 ? -23.738 -26.914 -37.799 1.00 22.03 20 TYR B CA 1
ATOM 1437 C C . TYR B 1 21 ? -24.875 -27.956 -37.593 1.00 24.21 20 TYR B C 1
ATOM 1438 O O . TYR B 1 21 ? -25.520 -28.462 -38.555 1.00 24.76 20 TYR B O 1
ATOM 1447 N N . LYS B 1 22 ? -25.110 -28.300 -36.337 1.00 22.93 21 LYS B N 1
ATOM 1448 C CA . LYS B 1 22 ? -26.167 -29.231 -36.023 1.00 22.41 21 LYS B CA 1
ATOM 1449 C C . LYS B 1 22 ? -27.513 -28.643 -36.364 1.00 22.88 21 LYS B C 1
ATOM 1450 O O . LYS B 1 22 ? -27.680 -27.406 -36.416 1.00 22.78 21 LYS B O 1
ATOM 1456 N N . ASP B 1 23 ? -28.452 -29.549 -36.667 1.00 24.22 22 ASP B N 1
ATOM 1457 C CA . ASP B 1 23 ? -29.830 -29.241 -37.086 1.00 24.99 22 ASP B CA 1
ATOM 1458 C C . ASP B 1 23 ? -30.528 -28.238 -36.166 1.00 26.09 22 ASP B C 1
ATOM 1459 O O . ASP B 1 23 ? -31.321 -27.404 -36.649 1.00 27.66 22 ASP B O 1
ATOM 1464 N N . HIS B 1 24 ? -30.253 -28.320 -34.868 1.00 23.40 23 HIS B N 1
ATOM 1465 C CA . HIS B 1 24 ? -30.911 -27.455 -33.908 1.00 23.96 23 HIS B CA 1
ATOM 1466 C C . HIS B 1 24 ? -30.080 -26.199 -33.628 1.00 22.86 23 HIS B C 1
ATOM 1467 O O . HIS B 1 24 ? -30.426 -25.384 -32.771 1.00 21.61 23 HIS B O 1
ATOM 1474 N N . CYS B 1 25 ? -28.995 -26.015 -34.381 1.00 22.02 24 CYS B N 1
ATOM 1475 C CA . CYS B 1 25 ? -28.101 -24.899 -34.180 1.00 22.87 24 CYS B CA 1
ATOM 1476 C C . CYS B 1 25 ? -28.033 -23.938 -35.374 1.00 22.43 24 CYS B C 1
ATOM 1477 O O . CYS B 1 25 ? -27.055 -23.284 -35.536 1.00 25.08 24 CYS B O 1
ATOM 1480 N N . LYS B 1 26 ? -29.037 -23.869 -36.209 1.00 23.96 25 LYS B N 1
ATOM 1481 C CA . LYS B 1 26 ? -28.994 -22.988 -37.348 1.00 26.41 25 LYS B CA 1
ATOM 1482 C C . LYS B 1 26 ? -29.602 -21.636 -37.028 1.00 27.40 25 LYS B C 1
ATOM 1483 O O . LYS B 1 26 ? -30.768 -21.353 -37.350 1.00 33.50 25 LYS B O 1
ATOM 1489 N N . TYR B 1 27 ? -28.786 -20.719 -36.492 1.00 20.38 26 TYR B N 1
ATOM 1490 C CA . TYR B 1 27 ? -29.327 -19.483 -35.941 1.00 20.55 26 TYR B CA 1
ATOM 1491 C C . TYR B 1 27 ? -29.459 -18.338 -36.942 1.00 20.85 26 TYR B C 1
ATOM 1492 O O . TYR B 1 27 ? -30.280 -17.454 -36.811 1.00 22.11 26 TYR B O 1
ATOM 1501 N N . LEU B 1 28 ? -28.603 -18.353 -37.939 1.00 22.28 27 LEU B N 1
ATOM 1502 C CA . LEU B 1 28 ? -28.523 -17.290 -38.922 1.00 20.41 27 LEU B CA 1
ATOM 1503 C C . LEU B 1 28 ? -29.701 -17.464 -39.839 1.00 21.05 27 LEU B C 1
ATOM 1504 O O . LEU B 1 28 ? -29.743 -18.484 -40.558 1.00 23.10 27 LEU B O 1
ATOM 1509 N N . ARG B 1 29 ? -30.618 -16.491 -39.894 1.00 22.37 28 ARG B N 1
ATOM 1510 C CA . ARG B 1 29 ? -31.823 -16.669 -40.726 1.00 23.29 28 ARG B CA 1
ATOM 1511 C C . ARG B 1 29 ? -31.765 -15.963 -42.016 1.00 24.86 28 ARG B C 1
ATOM 1512 O O . ARG B 1 29 ? -32.448 -16.348 -42.903 1.00 24.35 28 ARG B O 1
ATOM 1520 N N . SER B 1 30 ? -31.117 -14.808 -42.079 1.00 25.55 29 SER B N 1
ATOM 1521 C CA . SER B 1 30 ? -31.078 -14.032 -43.339 1.00 25.39 29 SER B CA 1
ATOM 1522 C C . SER B 1 30 ? -29.823 -13.252 -43.306 1.00 23.40 29 SER B C 1
ATOM 1523 O O . SER B 1 30 ? -29.257 -12.987 -42.197 1.00 24.61 29 SER B O 1
ATOM 1526 N N . ALA B 1 31 ? -29.344 -12.881 -44.500 1.00 22.62 30 ALA B N 1
ATOM 1527 C CA . ALA B 1 31 ? -28.113 -12.185 -44.586 1.00 22.84 30 ALA B CA 1
ATOM 1528 C C . ALA B 1 31 ? -28.003 -11.428 -45.907 1.00 24.99 30 ALA B C 1
ATOM 1529 O O . ALA B 1 31 ? -27.895 -12.041 -46.935 1.00 24.16 30 ALA B O 1
ATOM 1531 N N . VAL B 1 32 ? -28.113 -10.118 -45.825 1.00 26.03 31 VAL B N 1
ATOM 1532 C CA . VAL B 1 32 ? -27.968 -9.222 -46.989 1.00 27.33 31 VAL B CA 1
ATOM 1533 C C . VAL B 1 32 ? -26.536 -8.749 -47.032 1.00 25.97 31 VAL B C 1
ATOM 1534 O O . VAL B 1 32 ? -26.025 -8.232 -46.039 1.00 25.38 31 VAL B O 1
ATOM 1538 N N . VAL B 1 33 ? -25.855 -8.996 -48.145 1.00 25.52 32 VAL B N 1
ATOM 1539 C CA . VAL B 1 33 ? -24.461 -8.671 -48.270 1.00 26.96 32 VAL B CA 1
ATOM 1540 C C . VAL B 1 33 ? -24.317 -7.453 -49.188 1.00 28.98 32 VAL B C 1
ATOM 1541 O O . VAL B 1 33 ? -24.920 -7.411 -50.258 1.00 27.89 32 VAL B O 1
ATOM 1545 N N . THR B 1 34 ? -23.554 -6.479 -48.735 1.00 31.57 33 THR B N 1
ATOM 1546 C CA . THR B 1 34 ? -23.346 -5.161 -49.416 1.00 36.44 33 THR B CA 1
ATOM 1547 C C . THR B 1 34 ? -21.854 -5.062 -49.786 1.00 36.59 33 THR B C 1
ATOM 1548 O O . THR B 1 34 ? -20.996 -5.276 -48.933 1.00 33.97 33 THR B O 1
ATOM 1552 N N . GLU B 1 35 ? -21.575 -4.715 -51.034 1.00 41.51 34 GLU B N 1
ATOM 1553 C CA . GLU B 1 35 ? -20.200 -4.771 -51.626 1.00 43.73 34 GLU B CA 1
ATOM 1554 C C . GLU B 1 35 ? -19.355 -3.590 -51.197 1.00 40.83 34 GLU B C 1
ATOM 1555 O O . GLU B 1 35 ? -19.957 -2.569 -50.884 1.00 43.47 34 GLU B O 1
ATOM 1561 N N . GLY B 1 39 ? -12.429 -2.666 -51.130 1.00 56.11 38 GLY B N 1
ATOM 1562 C CA . GLY B 1 39 ? -13.288 -3.812 -51.470 1.00 58.18 38 GLY B CA 1
ATOM 1563 C C . GLY B 1 39 ? -13.520 -4.771 -50.301 1.00 67.47 38 GLY B C 1
ATOM 1564 O O . GLY B 1 39 ? -13.036 -5.902 -50.292 1.00 69.65 38 GLY B O 1
ATOM 1565 N N . ARG B 1 40 ? -14.256 -4.297 -49.294 1.00 69.98 39 ARG B N 1
ATOM 1566 C CA . ARG B 1 40 ? -14.405 -4.999 -48.029 1.00 63.15 39 ARG B CA 1
ATOM 1567 C C . ARG B 1 40 ? -15.869 -5.057 -47.512 1.00 57.27 39 ARG B C 1
ATOM 1568 O O . ARG B 1 40 ? -16.464 -4.101 -47.024 1.00 57.65 39 ARG B O 1
ATOM 1576 N N . ALA B 1 41 ? -16.412 -6.251 -47.607 1.00 46.94 40 ALA B N 1
ATOM 1577 C CA . ALA B 1 41 ? -17.837 -6.442 -47.662 1.00 39.63 40 ALA B CA 1
ATOM 1578 C C . ALA B 1 41 ? -18.470 -6.483 -46.274 1.00 36.25 40 ALA B C 1
ATOM 1579 O O . ALA B 1 41 ? -17.775 -6.659 -45.213 1.00 34.70 40 ALA B O 1
ATOM 1581 N N . VAL B 1 42 ? -19.782 -6.276 -46.295 1.00 34.58 41 VAL B N 1
ATOM 1582 C CA . VAL B 1 42 ? -20.595 -6.188 -45.087 1.00 31.76 41 VAL B CA 1
ATOM 1583 C C . VAL B 1 42 ? -21.762 -7.156 -45.190 1.00 28.80 41 VAL B C 1
ATOM 1584 O O . VAL B 1 42 ? -22.299 -7.378 -46.273 1.00 27.45 41 VAL B O 1
ATOM 1588 N N . ALA B 1 43 ? -22.156 -7.747 -44.052 1.00 29.10 42 ALA B N 1
ATOM 1589 C CA . ALA B 1 43 ? -23.354 -8.556 -43.958 1.00 27.49 42 ALA B CA 1
ATOM 1590 C C . ALA B 1 43 ? -24.308 -8.005 -42.891 1.00 29.40 42 ALA B C 1
ATOM 1591 O O . ALA B 1 43 ? -23.887 -7.755 -41.787 1.00 30.78 42 ALA B O 1
ATOM 1593 N N . ARG B 1 44 ? -25.590 -7.915 -43.240 1.00 28.89 43 ARG B N 1
ATOM 1594 C CA . ARG B 1 44 ? -26.645 -7.450 -42.371 1.00 29.93 43 ARG B CA 1
ATOM 1595 C C . ARG B 1 44 ? -27.659 -8.561 -42.205 1.00 27.93 43 ARG B C 1
ATOM 1596 O O . ARG B 1 44 ? -28.238 -9.045 -43.184 1.00 26.03 43 ARG B O 1
ATOM 1604 N N . CYS B 1 45 ? -27.814 -9.032 -40.955 1.00 26.18 44 CYS B N 1
ATOM 1605 C CA . CYS B 1 45 ? -28.380 -10.341 -40.668 1.00 25.50 44 CYS B CA 1
ATOM 1606 C C . CYS B 1 45 ? -29.455 -10.308 -39.592 1.00 27.32 44 CYS B C 1
ATOM 1607 O O . CYS B 1 45 ? -29.442 -9.428 -38.725 1.00 28.10 44 CYS B O 1
ATOM 1610 N N . GLU B 1 46 ? -30.310 -11.324 -39.642 1.00 25.29 45 GLU B N 1
ATOM 1611 C CA . GLU B 1 46 ? -31.282 -11.631 -38.645 1.00 25.91 45 GLU B CA 1
ATOM 1612 C C . GLU B 1 46 ? -30.998 -13.065 -38.106 1.00 25.20 45 GLU B C 1
ATOM 1613 O O . GLU B 1 46 ? -30.658 -13.996 -38.855 1.00 24.19 45 GLU B O 1
ATOM 1619 N N . PHE B 1 47 ? -31.219 -13.213 -36.797 1.00 24.33 46 PHE B N 1
ATOM 1620 C CA . PHE B 1 47 ? -30.926 -14.422 -36.033 1.00 25.69 46 PHE B CA 1
ATOM 1621 C C . PHE B 1 47 ? -32.100 -14.839 -35.114 1.00 23.72 46 PHE B C 1
ATOM 1622 O O . PHE B 1 47 ? -32.939 -14.038 -34.715 1.00 25.80 46 PHE B O 1
ATOM 1630 N N . ALA B 1 48 ? -32.112 -16.114 -34.765 1.00 23.19 47 ALA B N 1
ATOM 1631 C CA . ALA B 1 48 ? -33.076 -16.614 -33.855 1.00 23.70 47 ALA B CA 1
ATOM 1632 C C . ALA B 1 48 ? -32.592 -17.893 -33.169 1.00 23.02 47 ALA B C 1
ATOM 1633 O O . ALA B 1 48 ? -32.094 -18.816 -33.797 1.00 22.02 47 ALA B O 1
ATOM 1635 N N . ILE B 1 49 ? -32.677 -17.898 -31.859 1.00 22.51 48 ILE B N 1
ATOM 1636 C CA . ILE B 1 49 ? -32.283 -19.019 -31.064 1.00 23.96 48 ILE B CA 1
ATOM 1637 C C . ILE B 1 49 ? -33.497 -19.436 -30.215 1.00 25.21 48 ILE B C 1
ATOM 1638 O O . ILE B 1 49 ? -33.766 -18.812 -29.228 1.00 26.03 48 ILE B O 1
ATOM 1643 N N . PRO B 1 50 ? -34.229 -20.468 -30.627 1.00 26.85 49 PRO B N 1
ATOM 1644 C CA . PRO B 1 50 ? -35.499 -20.765 -29.877 1.00 27.44 49 PRO B CA 1
ATOM 1645 C C . PRO B 1 50 ? -35.176 -21.522 -28.597 1.00 30.31 49 PRO B C 1
ATOM 1646 O O . PRO B 1 50 ? -35.977 -21.513 -27.692 1.00 28.48 49 PRO B O 1
ATOM 1650 N N . GLU B 1 51 ? -34.019 -22.184 -28.566 1.00 28.68 50 GLU B N 1
ATOM 1651 C CA . GLU B 1 51 ? -33.450 -22.695 -27.347 1.00 29.75 50 GLU B CA 1
ATOM 1652 C C . GLU B 1 51 ? -31.998 -22.961 -27.528 1.00 26.39 50 GLU B C 1
ATOM 1653 O O . GLU B 1 51 ? -31.512 -23.190 -28.640 1.00 21.82 50 GLU B O 1
ATOM 1659 N N . SER B 1 52 ? -31.275 -22.897 -26.424 1.00 22.31 51 SER B N 1
ATOM 1660 C CA . SER B 1 52 ? -29.836 -22.973 -26.466 1.00 22.58 51 SER B CA 1
ATOM 1661 C C . SER B 1 52 ? -29.378 -24.418 -26.775 1.00 22.69 51 SER B C 1
ATOM 1662 O O . SER B 1 52 ? -30.012 -25.313 -26.349 1.00 23.12 51 SER B O 1
ATOM 1665 N N . CYS B 1 53 ? -28.197 -24.602 -27.355 1.00 22.05 52 CYS B N 1
ATOM 1666 C CA . CYS B 1 53 ? -27.735 -25.935 -27.690 1.00 23.18 52 CYS B CA 1
ATOM 1667 C C . CYS B 1 53 ? -26.928 -26.588 -26.600 1.00 23.34 52 CYS B C 1
ATOM 1668 O O . CYS B 1 53 ? -26.664 -27.751 -26.659 1.00 21.79 52 CYS B O 1
ATOM 1671 N N . TYR B 1 54 ? -26.501 -25.826 -25.599 1.00 22.08 53 TYR B N 1
ATOM 1672 C CA . TYR B 1 54 ? -25.544 -26.347 -24.623 1.00 21.14 53 TYR B CA 1
ATOM 1673 C C . TYR B 1 54 ? -25.959 -26.198 -23.148 1.00 20.72 53 TYR B C 1
ATOM 1674 O O . TYR B 1 54 ? -25.313 -26.789 -22.302 1.00 19.53 53 TYR B O 1
ATOM 1683 N N . ILE B 1 55 ? -27.006 -25.433 -22.894 1.00 20.85 54 ILE B N 1
ATOM 1684 C CA . ILE B 1 55 ? -27.406 -24.999 -21.542 1.00 21.96 54 ILE B CA 1
ATOM 1685 C C . ILE B 1 55 ? -28.911 -24.782 -21.508 1.00 22.50 54 ILE B C 1
ATOM 1686 O O . ILE B 1 55 ? -29.499 -24.399 -22.514 1.00 22.77 54 ILE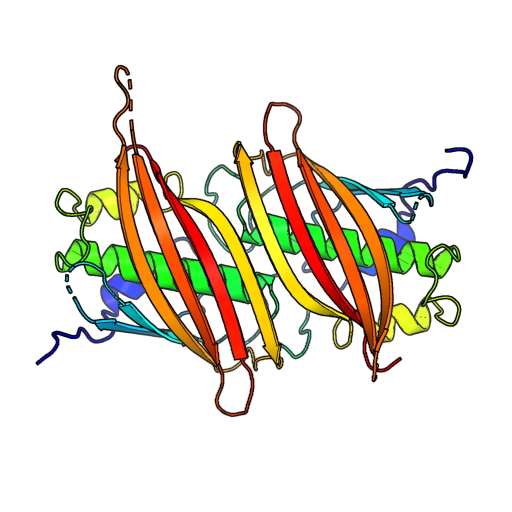 B O 1
ATOM 1691 N N . ASP B 1 56 ? -29.526 -24.984 -20.373 1.00 23.01 55 ASP B N 1
ATOM 1692 C CA . ASP B 1 56 ? -30.898 -24.546 -20.133 1.00 24.23 55 ASP B CA 1
ATOM 1693 C C . ASP B 1 56 ? -30.985 -23.057 -20.367 1.00 26.49 55 ASP B C 1
ATOM 1694 O O . ASP B 1 56 ? -29.998 -22.325 -20.210 1.00 23.93 55 ASP B O 1
ATOM 1699 N N . ASP B 1 57 ? -32.191 -22.590 -20.659 1.00 26.35 56 ASP B N 1
ATOM 1700 C CA . ASP B 1 57 ? -32.445 -21.176 -20.962 1.00 29.15 56 ASP B CA 1
ATOM 1701 C C . ASP B 1 57 ? -31.940 -20.228 -19.841 1.00 29.37 56 ASP B C 1
ATOM 1702 O O . ASP B 1 57 ? -32.300 -20.399 -18.648 1.00 27.84 56 ASP B O 1
ATOM 1707 N N . THR B 1 58 ? -31.102 -19.259 -20.196 1.00 25.35 57 THR B N 1
ATOM 1708 C CA . THR B 1 58 ? -30.696 -18.207 -19.262 1.00 27.38 57 THR B CA 1
ATOM 1709 C C . THR B 1 58 ? -31.618 -17.010 -19.218 1.00 28.99 57 THR B C 1
ATOM 1710 O O . THR B 1 58 ? -31.635 -16.273 -18.218 1.00 31.32 57 THR B O 1
ATOM 1714 N N . GLY B 1 59 ? -32.373 -16.816 -20.279 1.00 28.00 58 GLY B N 1
ATOM 1715 C CA . GLY B 1 59 ? -33.241 -15.653 -20.438 1.00 30.34 58 GLY B CA 1
ATOM 1716 C C . GLY B 1 59 ? -32.592 -14.555 -21.303 1.00 30.81 58 GLY B C 1
ATOM 1717 O O . GLY B 1 59 ? -33.258 -13.577 -21.612 1.00 34.11 58 GLY B O 1
ATOM 1718 N N . HIS B 1 60 ? -31.310 -14.679 -21.683 1.00 27.30 59 HIS B N 1
ATOM 1719 C CA . HIS B 1 60 ? -30.635 -13.634 -22.491 1.00 27.60 59 HIS B CA 1
ATOM 1720 C C . HIS B 1 60 ? -29.714 -14.344 -23.443 1.00 26.22 59 HIS B C 1
ATOM 1721 O O . HIS B 1 60 ? -29.398 -15.490 -23.267 1.00 24.13 59 HIS B O 1
ATOM 1728 N N . LEU B 1 61 ? -29.293 -13.625 -24.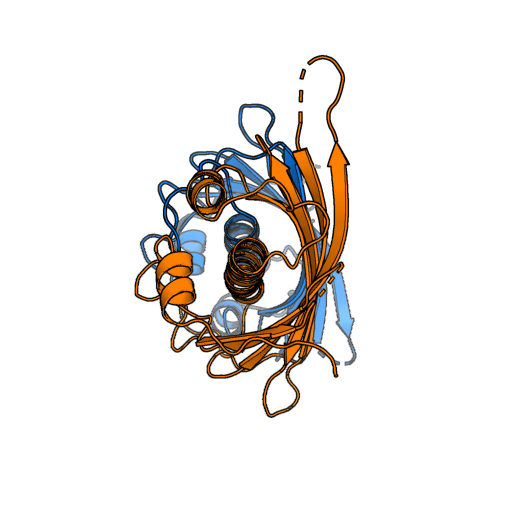470 1.00 25.51 60 LEU B N 1
ATOM 1729 C CA . LEU B 1 61 ? -28.286 -14.090 -25.420 1.00 24.01 60 LEU B CA 1
ATOM 1730 C C . LEU B 1 61 ? -26.943 -14.202 -24.704 1.00 23.19 60 LEU B C 1
ATOM 1731 O O . LEU B 1 61 ? -26.483 -13.268 -24.076 1.00 23.72 60 LEU B O 1
ATOM 1736 N N . ASN B 1 62 ? -26.373 -15.395 -24.691 1.00 21.83 61 ASN B N 1
ATOM 1737 C CA . ASN B 1 62 ? -25.138 -15.604 -23.943 1.00 21.79 61 ASN B CA 1
ATOM 1738 C C . ASN B 1 62 ? -23.965 -15.291 -24.824 1.00 21.12 61 ASN B C 1
ATOM 1739 O O . ASN B 1 62 ? -24.036 -15.419 -26.089 1.00 21.55 61 ASN B O 1
ATOM 1744 N N . SER B 1 63 ? -22.846 -15.010 -24.169 1.00 20.87 62 SER B N 1
ATOM 1745 C CA . SER B 1 63 ? -21.605 -14.769 -24.831 1.00 20.71 62 SER B CA 1
ATOM 1746 C C . SER B 1 63 ? -21.256 -15.878 -25.839 1.00 19.56 62 SER B C 1
ATOM 1747 O O . SER B 1 63 ? -20.826 -15.569 -26.947 1.00 20.86 62 SER B O 1
ATOM 1750 N N . VAL B 1 64 ? -21.491 -17.127 -25.459 1.00 19.89 63 VAL B N 1
ATOM 1751 C CA . VAL B 1 64 ? -21.218 -18.270 -26.282 1.00 19.95 63 VAL B CA 1
ATOM 1752 C C . VAL B 1 64 ? -21.948 -18.153 -27.623 1.00 20.50 63 VAL B C 1
ATOM 1753 O O . VAL B 1 64 ? -21.398 -18.472 -28.707 1.00 18.98 63 VAL B O 1
ATOM 1757 N N . GLU B 1 65 ? -23.219 -17.725 -27.529 1.00 19.85 64 GLU B N 1
ATOM 1758 C CA . GLU B 1 65 ? -24.132 -17.646 -28.688 1.00 18.84 64 GLU B CA 1
ATOM 1759 C C . GLU B 1 65 ? -23.791 -16.486 -29.613 1.00 20.27 64 GLU B C 1
ATOM 1760 O O . GLU B 1 65 ? -23.986 -16.559 -30.855 1.00 19.86 64 GLU B O 1
ATOM 1766 N N . VAL B 1 66 ? -23.333 -15.396 -29.019 1.00 20.61 65 VAL B N 1
ATOM 1767 C CA . VAL B 1 66 ? -22.781 -14.245 -29.793 1.00 22.56 65 VAL B CA 1
ATOM 1768 C C . VAL B 1 66 ? -21.697 -14.742 -30.723 1.00 20.98 65 VAL B C 1
ATOM 1769 O O . VAL B 1 66 ? -21.690 -14.408 -31.879 1.00 21.81 65 VAL B O 1
ATOM 1773 N N . ASN B 1 67 ? -20.885 -15.655 -30.214 1.00 19.10 66 ASN B N 1
ATOM 1774 C CA . ASN B 1 67 ? -19.737 -16.217 -30.934 1.00 19.00 66 ASN B CA 1
ATOM 1775 C C . ASN B 1 67 ? -20.203 -17.224 -31.984 1.00 18.95 66 ASN B C 1
ATOM 1776 O O . ASN B 1 67 ? -19.703 -17.272 -33.110 1.00 18.39 66 ASN B O 1
ATOM 1781 N N . ILE B 1 68 ? -21.189 -18.027 -31.663 1.00 17.86 67 ILE B N 1
ATOM 1782 C CA . ILE B 1 68 ? -21.679 -19.042 -32.649 1.00 18.59 67 ILE B CA 1
ATOM 1783 C C . ILE B 1 68 ? -22.294 -18.268 -33.789 1.00 18.76 67 ILE B C 1
ATOM 1784 O O . ILE B 1 68 ? -22.089 -18.600 -34.972 1.00 17.52 67 ILE B O 1
ATOM 1789 N N . CYS B 1 69 ? -23.077 -17.246 -33.446 1.00 18.59 68 CYS B N 1
ATOM 1790 C CA . CYS B 1 69 ? -23.755 -16.493 -34.482 1.00 19.45 68 CYS B CA 1
ATOM 1791 C C . CYS B 1 69 ? -22.770 -15.720 -35.367 1.00 20.64 68 CYS B C 1
ATOM 1792 O O . CYS B 1 69 ? -22.964 -15.582 -36.578 1.00 17.42 68 CYS B O 1
ATOM 1795 N N . TYR B 1 70 ? -21.700 -15.252 -34.769 1.00 20.88 69 TYR B N 1
ATOM 1796 C CA . TYR B 1 70 ? -20.679 -14.533 -35.512 1.00 21.69 69 TYR B CA 1
ATOM 1797 C C . TYR B 1 70 ? -20.074 -15.495 -36.540 1.00 23.32 69 TYR B C 1
ATOM 1798 O O . TYR B 1 70 ? -19.906 -15.158 -37.683 1.00 20.21 69 TYR B O 1
ATOM 1807 N N . ASN B 1 71 ? -19.726 -16.686 -36.076 1.00 18.95 70 ASN B N 1
ATOM 1808 C CA . ASN B 1 71 ? -19.158 -17.696 -36.964 1.00 20.92 70 ASN B CA 1
ATOM 1809 C C . ASN B 1 71 ? -20.002 -18.028 -38.172 1.00 17.96 70 ASN B C 1
ATOM 1810 O O . ASN B 1 71 ? -19.468 -18.090 -39.340 1.00 19.94 70 ASN B O 1
ATOM 1815 N N . GLN B 1 72 ? -21.296 -18.141 -37.953 1.00 17.41 71 GLN B N 1
ATOM 1816 C CA . GLN B 1 72 ? -22.234 -18.352 -39.041 1.00 17.80 71 GLN B CA 1
ATOM 1817 C C . GLN B 1 72 ? -22.314 -17.223 -40.017 1.00 17.59 71 GLN B C 1
ATOM 1818 O O . GLN B 1 72 ? -22.226 -17.453 -41.212 1.00 18.11 71 GLN B O 1
ATOM 1824 N N . MET B 1 73 ? -22.421 -15.990 -39.487 1.00 19.07 72 MET B N 1
ATOM 1825 C CA . MET B 1 73 ? -22.520 -14.791 -40.263 1.00 20.61 72 MET B CA 1
ATOM 1826 C C . MET B 1 73 ? -21.205 -14.647 -41.047 1.00 20.88 72 MET B C 1
ATOM 1827 O O . MET B 1 73 ? -21.217 -14.286 -42.222 1.00 20.39 72 MET B O 1
ATOM 1832 N N . MET B 1 74 ? -20.077 -14.876 -40.381 1.00 19.06 73 MET B N 1
ATOM 1833 C CA . MET B 1 74 ? -18.797 -14.683 -41.034 1.00 20.07 73 MET B CA 1
ATOM 1834 C C . MET B 1 74 ? -18.577 -15.694 -42.127 1.00 19.78 73 MET B C 1
ATOM 1835 O O . MET B 1 74 ? -18.138 -15.346 -43.237 1.00 20.27 73 MET B O 1
ATOM 1840 N N . TYR B 1 75 ? -18.961 -16.938 -41.890 1.00 18.38 74 TYR B N 1
ATOM 1841 C CA . TYR B 1 75 ? -18.838 -17.966 -42.962 1.00 18.15 74 TYR B CA 1
ATOM 1842 C C . TYR B 1 75 ? -19.698 -17.632 -44.143 1.00 19.01 74 TYR B C 1
ATOM 1843 O O . TYR B 1 75 ? -19.259 -17.765 -45.317 1.00 20.40 74 TYR B O 1
ATOM 1852 N N . TYR B 1 76 ? -20.894 -17.136 -43.870 1.00 19.33 75 TYR B N 1
ATOM 1853 C CA . TYR B 1 76 ? -21.797 -16.748 -44.962 1.00 20.30 75 TYR B CA 1
ATOM 1854 C C . TYR B 1 76 ? -21.246 -15.578 -45.763 1.00 22.27 75 TYR B C 1
ATOM 1855 O O . TYR B 1 76 ? -21.222 -15.612 -46.978 1.00 22.10 75 TYR B O 1
ATOM 1864 N N . LEU B 1 77 ? -20.787 -14.552 -45.059 1.00 22.13 76 LEU B N 1
ATOM 1865 C CA . LEU B 1 77 ? -20.202 -13.384 -45.700 1.00 23.75 76 LEU B CA 1
ATOM 1866 C C . LEU B 1 77 ? -19.024 -13.746 -46.595 1.00 24.16 76 LEU B C 1
ATOM 1867 O O . LEU B 1 77 ? -18.931 -13.264 -47.733 1.00 24.70 76 LEU B O 1
ATOM 1872 N N . VAL B 1 78 ? -18.124 -14.579 -46.085 1.00 24.01 77 VAL B N 1
ATOM 1873 C CA . VAL B 1 78 ? -17.009 -15.085 -46.894 1.00 25.29 77 VAL B CA 1
ATOM 1874 C C . VAL B 1 78 ? -17.442 -15.882 -48.113 1.00 25.47 77 VAL B C 1
ATOM 1875 O O . VAL B 1 78 ? -16.963 -15.611 -49.205 1.00 24.77 77 VAL B O 1
ATOM 1879 N N . ALA B 1 79 ? -18.322 -16.866 -47.934 1.00 22.94 78 ALA B N 1
ATOM 1880 C CA . ALA B 1 79 ? -18.837 -17.738 -49.013 1.00 23.57 78 ALA B CA 1
ATOM 1881 C C . ALA B 1 79 ? -19.484 -16.905 -50.108 1.00 24.90 78 ALA B C 1
ATOM 1882 O O . ALA B 1 79 ? -19.164 -17.058 -51.317 1.00 24.32 78 ALA B O 1
ATOM 1884 N N . LYS B 1 80 ? -20.319 -15.948 -49.676 1.00 22.69 79 LYS B N 1
ATOM 1885 C CA . LYS B 1 80 ? -21.033 -15.117 -50.640 1.00 24.04 79 LYS B CA 1
ATOM 1886 C C . LYS B 1 80 ? -20.121 -14.162 -51.340 1.00 26.04 79 LYS B C 1
ATOM 1887 O O . LYS B 1 80 ? -20.329 -13.877 -52.560 1.00 26.74 79 LYS B O 1
ATOM 1893 N N . SER B 1 81 ? -19.168 -13.618 -50.593 1.00 26.95 80 SER B N 1
ATOM 1894 C CA . SER B 1 81 ? -18.113 -12.807 -51.194 1.00 28.48 80 SER B CA 1
ATOM 1895 C C . SER B 1 81 ? -17.282 -13.575 -52.212 1.00 30.10 80 SER B C 1
ATOM 1896 O O . SER B 1 81 ? -16.961 -13.028 -53.272 1.00 31.81 80 SER B O 1
ATOM 1899 N N . VAL B 1 82 ? -16.946 -14.825 -51.906 1.00 31.43 81 VAL B N 1
ATOM 1900 C CA . VAL B 1 82 ? -16.167 -15.655 -52.833 1.00 31.90 81 VAL B CA 1
ATOM 1901 C C . VAL B 1 82 ? -17.021 -15.945 -54.028 1.00 31.62 81 VAL B C 1
ATOM 1902 O O . VAL B 1 82 ? -16.550 -15.889 -55.114 1.00 32.34 81 VAL B O 1
ATOM 1906 N N . LYS B 1 83 ? -18.300 -16.232 -53.819 1.00 28.30 82 LYS B N 1
ATOM 1907 C CA . LYS B 1 83 ? -19.208 -16.471 -54.924 1.00 30.12 82 LYS B CA 1
ATOM 1908 C C . LYS B 1 83 ? -19.400 -15.269 -55.838 1.00 32.29 82 LYS B C 1
ATOM 1909 O O . LYS B 1 83 ? -19.452 -15.430 -57.015 1.00 31.66 82 LYS B O 1
ATOM 1915 N N . GLU B 1 84 ? -19.530 -14.071 -55.307 1.00 31.85 83 GLU B N 1
ATOM 1916 C CA . GLU B 1 84 ? -19.808 -12.920 -56.146 1.00 34.29 83 GLU B CA 1
ATOM 1917 C C . GLU B 1 84 ? -18.546 -12.090 -56.380 1.00 34.62 83 GLU B C 1
ATOM 1918 O O . GLU B 1 84 ? -18.627 -11.068 -57.035 1.00 34.93 83 GLU B O 1
ATOM 1924 N N . GLY B 1 85 ? -17.400 -12.509 -55.833 1.00 35.52 84 GLY B N 1
ATOM 1925 C CA . GLY B 1 85 ? -16.107 -11.751 -55.978 1.00 36.90 84 GLY B CA 1
ATOM 1926 C C . GLY B 1 85 ? -16.099 -10.425 -55.251 1.00 38.58 84 GLY B C 1
ATOM 1927 O O . GLY B 1 85 ? -15.784 -9.439 -55.823 1.00 39.04 84 GLY B O 1
ATOM 1928 N N . LEU B 1 86 ? -16.418 -10.383 -53.957 1.00 37.84 85 LEU B N 1
ATOM 1929 C CA . LEU B 1 86 ? -16.618 -9.106 -53.248 1.00 38.10 85 LEU B CA 1
ATOM 1930 C C . LEU B 1 86 ? -15.546 -8.727 -52.236 1.00 40.70 85 LEU B C 1
ATOM 1931 O O . LEU B 1 86 ? -15.593 -7.636 -51.636 1.00 44.24 85 LEU B O 1
ATOM 1936 N N . LEU B 1 87 ? -14.598 -9.618 -51.985 1.00 39.00 86 LEU B N 1
ATOM 1937 C CA . LEU B 1 87 ? -13.761 -9.441 -50.846 1.00 41.35 86 LEU B CA 1
ATOM 1938 C C . LEU B 1 87 ? -12.336 -9.394 -51.302 1.00 42.13 86 LEU B C 1
ATOM 1939 O O . LEU B 1 87 ? -11.819 -10.289 -51.972 1.00 37.19 86 LEU B O 1
ATOM 1944 N N . ALA B 1 88 ? -11.722 -8.294 -50.926 1.00 46.45 87 ALA B N 1
ATOM 1945 C CA . ALA B 1 88 ? -10.373 -7.987 -51.284 1.00 50.53 87 ALA B CA 1
ATOM 1946 C C . ALA B 1 88 ? -9.488 -8.991 -50.566 1.00 47.61 87 ALA B C 1
ATOM 1947 O O . ALA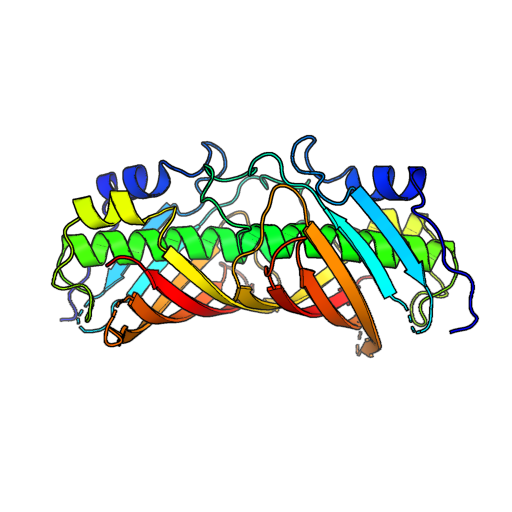 B 1 88 ? -9.672 -9.227 -49.390 1.00 47.12 87 ALA B O 1
ATOM 1949 N N . GLY B 1 89 ? -8.570 -9.614 -51.300 1.00 45.79 88 GLY B N 1
ATOM 1950 C CA . GLY B 1 89 ? -7.737 -10.662 -50.754 1.00 44.18 88 GLY B CA 1
ATOM 1951 C C . GLY B 1 89 ? -8.212 -12.073 -51.063 1.00 41.92 88 GLY B C 1
ATOM 1952 O O . GLY B 1 89 ? -7.452 -12.999 -50.903 1.00 40.93 88 GLY B O 1
ATOM 1953 N N . PHE B 1 90 ? -9.468 -12.246 -51.486 1.00 38.03 89 PHE B N 1
ATOM 1954 C CA . PHE B 1 90 ? -10.006 -13.547 -51.818 1.00 36.79 89 PHE B CA 1
ATOM 1955 C C . PHE B 1 90 ? -10.209 -13.752 -53.299 1.00 38.36 89 PHE B C 1
ATOM 1956 O O . PHE B 1 90 ? -10.930 -14.648 -53.675 1.00 35.86 89 PHE B O 1
ATOM 1964 N N . GLU B 1 91 ? -9.565 -12.959 -54.140 1.00 43.15 90 GLU B N 1
ATOM 1965 C CA . GLU B 1 91 ? -9.771 -13.042 -55.609 1.00 46.28 90 GLU B CA 1
ATOM 1966 C C . GLU B 1 91 ? -9.486 -14.396 -56.233 1.00 43.70 90 GLU B C 1
ATOM 1967 O O . GLU B 1 91 ? -10.097 -14.774 -57.209 1.00 48.41 90 GLU B O 1
ATOM 1973 N N . SER B 1 92 ? -8.532 -15.107 -55.691 1.00 40.75 91 SER B N 1
ATOM 1974 C CA . SER B 1 92 ? -8.159 -16.426 -56.176 1.00 40.73 91 SER B CA 1
ATOM 1975 C C . SER B 1 92 ? -9.041 -17.579 -55.701 1.00 38.98 91 SER B C 1
ATOM 1976 O O . SER B 1 92 ? -8.862 -18.696 -56.128 1.00 42.16 91 SER B O 1
ATOM 1979 N N . TRP B 1 93 ? -9.953 -17.341 -54.782 1.00 36.64 92 TRP B N 1
ATOM 1980 C CA . TRP B 1 93 ? -10.735 -18.435 -54.222 1.00 36.79 92 TRP B CA 1
ATOM 1981 C C . TRP B 1 93 ? -11.883 -18.795 -55.097 1.00 34.67 92 TRP B C 1
ATOM 1982 O O . TRP B 1 93 ? -12.450 -17.900 -55.665 1.00 35.57 92 TRP B O 1
ATOM 1993 N N . THR B 1 94 ? -12.220 -20.096 -55.189 1.00 36.35 93 THR B N 1
ATOM 1994 C CA . THR B 1 94 ? -13.522 -20.551 -55.685 1.00 34.35 93 THR B CA 1
ATOM 1995 C C . THR B 1 94 ? -14.344 -21.043 -54.536 1.00 33.19 93 THR B C 1
ATOM 1996 O O . THR B 1 94 ? -13.811 -21.205 -53.436 1.00 31.54 93 THR B O 1
ATOM 2000 N N . LEU B 1 95 ? -15.647 -21.270 -54.746 1.00 32.06 94 LEU B N 1
ATOM 2001 C CA . LEU B 1 95 ? -16.508 -21.774 -53.686 1.00 32.70 94 LEU B CA 1
ATOM 2002 C C . LEU B 1 95 ? -16.015 -23.123 -53.255 1.00 33.42 94 LEU B C 1
ATOM 2003 O O . LEU B 1 95 ? -16.070 -23.497 -52.066 1.00 28.49 94 LEU B O 1
ATOM 2008 N N . ASP B 1 96 ? -15.470 -23.872 -54.193 1.00 33.92 95 ASP B N 1
ATOM 2009 C CA . ASP B 1 96 ? -14.873 -25.152 -53.812 1.00 36.37 95 ASP B CA 1
ATOM 2010 C C . ASP B 1 96 ? -13.722 -25.044 -52.827 1.00 33.70 95 ASP B C 1
ATOM 2011 O O . ASP B 1 96 ? -13.578 -25.903 -51.977 1.00 35.74 95 ASP B O 1
ATOM 2016 N N . ASP B 1 97 ? -12.882 -24.028 -52.977 1.00 32.90 96 ASP B N 1
ATOM 2017 C CA . ASP B 1 97 ? -11.821 -23.774 -52.015 1.00 32.89 96 ASP B CA 1
ATOM 2018 C C . ASP B 1 97 ? -12.472 -23.496 -50.635 1.00 30.76 96 ASP B C 1
ATOM 2019 O O . ASP B 1 97 ? -12.068 -24.004 -49.592 1.00 30.49 96 ASP B O 1
ATOM 2024 N N . PHE B 1 98 ? -13.508 -22.670 -50.649 1.00 30.90 97 PHE B N 1
ATOM 2025 C CA . PHE B 1 98 ? -14.218 -22.371 -49.387 1.00 30.85 97 PHE B CA 1
ATOM 2026 C C . PHE B 1 98 ? -14.718 -23.595 -48.665 1.00 29.82 97 PHE B C 1
ATOM 2027 O O . PHE B 1 98 ? -14.542 -23.690 -47.441 1.00 31.77 97 PHE B O 1
ATOM 2035 N N . TRP B 1 99 ? -15.329 -24.560 -49.368 1.00 31.05 98 TRP B N 1
ATOM 2036 C CA . TRP B 1 99 ? -15.867 -25.767 -48.655 1.00 31.60 98 TRP B CA 1
ATOM 2037 C C . TRP B 1 99 ? -14.739 -26.585 -48.059 1.00 31.37 98 TRP B C 1
ATOM 2038 O O . TRP B 1 99 ? -14.874 -27.147 -46.980 1.00 29.66 98 TRP B O 1
ATOM 2049 N N . LYS B 1 100 ? -13.587 -26.601 -48.727 1.00 32.51 99 LYS B N 1
ATOM 2050 C CA . LYS B 1 100 ? -12.446 -27.337 -48.227 1.00 35.06 99 LYS B CA 1
ATOM 2051 C C . LYS B 1 100 ? -11.845 -26.672 -46.995 1.00 31.90 99 LYS B C 1
ATOM 2052 O O . LYS B 1 100 ? -11.475 -27.318 -46.062 1.00 33.63 99 LYS B O 1
ATOM 2058 N N . HIS B 1 101 ? -11.735 -25.370 -47.018 1.00 31.64 100 HIS B N 1
ATOM 2059 C CA . HIS B 1 101 ? -11.095 -24.644 -45.936 1.00 33.06 100 HIS B CA 1
ATOM 2060 C C . HIS B 1 101 ? -11.971 -24.373 -44.725 1.00 29.11 100 HIS B C 1
ATOM 2061 O O . HIS B 1 101 ? -11.470 -24.099 -43.620 1.00 29.84 100 HIS B O 1
ATOM 2068 N N . GLN B 1 102 ? -13.271 -24.446 -44.928 1.00 27.32 101 GLN B N 1
ATOM 2069 C CA . GLN B 1 102 ? -14.249 -23.850 -43.987 1.00 24.35 101 GLN B CA 1
ATOM 2070 C C . GLN B 1 102 ? -13.972 -24.245 -42.518 1.00 23.10 101 GLN B C 1
ATOM 2071 O O . GLN B 1 102 ? -13.842 -23.417 -41.663 1.00 23.81 101 GLN B O 1
ATOM 2077 N N . LEU B 1 103 ? -13.956 -25.521 -42.241 1.00 24.50 102 LEU B N 1
ATOM 2078 C CA . LEU B 1 103 ? -13.761 -26.031 -40.892 1.00 26.55 102 LEU B CA 1
ATOM 2079 C C . LEU B 1 103 ? -12.291 -26.068 -40.413 1.00 29.55 102 LEU B C 1
ATOM 2080 O O . LEU B 1 103 ? -11.985 -25.535 -39.334 1.00 29.94 102 LEU B O 1
ATOM 2085 N N . PRO B 1 104 ? -11.400 -26.738 -41.161 1.00 30.12 103 PRO B N 1
ATOM 2086 C CA . PRO B 1 104 ? -10.031 -26.837 -40.580 1.00 31.41 103 PRO B CA 1
ATOM 2087 C C . PRO B 1 104 ? -9.175 -25.591 -40.715 1.00 32.51 103 PRO B C 1
ATOM 2088 O O . PRO B 1 104 ? -8.235 -25.440 -39.937 1.00 34.12 103 PRO B O 1
ATOM 2092 N N . ASP B 1 105 ? -9.449 -24.718 -41.692 1.00 31.39 104 ASP B N 1
ATOM 2093 C CA . ASP B 1 105 ? -8.512 -23.686 -42.090 1.00 33.40 104 ASP B CA 1
ATOM 2094 C C . ASP B 1 105 ? -8.970 -22.272 -41.927 1.00 32.74 104 ASP B C 1
ATOM 2095 O O . ASP B 1 105 ? -8.239 -21.354 -42.332 1.00 31.53 104 ASP B O 1
ATOM 2100 N N . ILE B 1 106 ? -10.094 -22.068 -41.262 1.00 28.36 105 ILE B N 1
ATOM 2101 C CA . ILE B 1 106 ? -10.565 -20.730 -40.941 1.00 26.99 105 ILE B CA 1
ATOM 2102 C C . ILE B 1 106 ? -10.561 -20.629 -39.424 1.00 28.44 105 ILE B C 1
ATOM 2103 O O . ILE B 1 106 ? -11.328 -21.302 -38.782 1.00 27.46 105 ILE B O 1
ATOM 2108 N N . LEU B 1 107 ? -9.639 -19.837 -38.880 1.00 30.01 106 LEU B N 1
ATOM 2109 C CA . LEU B 1 107 ? -9.338 -19.800 -37.449 1.00 31.94 106 LEU B CA 1
ATOM 2110 C C . LEU B 1 107 ? -9.634 -18.450 -36.899 1.00 29.82 106 LEU B C 1
ATOM 2111 O O . LEU B 1 107 ? -9.508 -17.477 -37.601 1.00 28.89 106 LEU B O 1
ATOM 2116 N N . ILE B 1 108 ? -10.069 -18.416 -35.648 1.00 29.00 107 ILE B N 1
ATOM 2117 C CA . ILE B 1 108 ? -10.195 -17.193 -34.887 1.00 30.79 107 ILE B CA 1
ATOM 2118 C C . ILE B 1 108 ? -8.924 -17.065 -34.056 1.00 33.45 107 ILE B C 1
ATOM 2119 O O . ILE B 1 108 ? -8.578 -17.959 -33.240 1.00 34.55 107 ILE B O 1
ATOM 2124 N N . ALA B 1 109 ? -8.239 -15.961 -34.297 1.00 34.10 108 ALA B N 1
ATOM 2125 C CA . ALA B 1 109 ? -7.020 -15.613 -33.576 1.00 36.32 108 ALA B CA 1
ATOM 2126 C C . ALA B 1 109 ? -7.366 -14.838 -32.322 1.00 35.26 108 ALA B C 1
ATOM 2127 O O . ALA B 1 109 ? -6.674 -14.934 -31.309 1.00 35.94 108 ALA B O 1
ATOM 2129 N N . ARG B 1 110 ? -8.411 -14.039 -32.423 1.00 34.93 109 ARG B N 1
ATOM 2130 C CA . ARG B 1 110 ? -8.849 -13.258 -31.318 1.00 36.93 109 ARG B CA 1
ATOM 2131 C C . ARG B 1 110 ? -10.354 -12.929 -31.442 1.00 35.46 109 ARG B C 1
ATOM 2132 O O . ARG B 1 110 ? -10.842 -12.601 -32.544 1.00 30.41 109 ARG B O 1
ATOM 2140 N N . PHE B 1 111 ? -11.075 -13.032 -30.321 1.00 31.94 110 PHE B N 1
ATOM 2141 C CA . PHE B 1 111 ? -12.527 -12.761 -30.263 1.00 30.03 110 PHE B CA 1
ATOM 2142 C C . PHE B 1 111 ? -12.836 -11.869 -29.092 1.00 31.37 110 PHE B C 1
ATOM 2143 O O . PHE B 1 111 ? -12.277 -12.071 -28.028 1.00 30.88 110 PHE B O 1
ATOM 2151 N N . ALA B 1 112 ? -13.624 -10.816 -29.288 1.00 30.74 111 ALA B N 1
ATOM 2152 C CA . ALA B 1 112 ? -14.078 -10.014 -28.139 1.00 32.01 111 ALA B CA 1
ATOM 2153 C C . ALA B 1 112 ? -15.555 -9.782 -28.292 1.00 32.18 111 ALA B C 1
ATOM 2154 O O . ALA B 1 112 ? -16.069 -9.607 -29.434 1.00 30.08 111 ALA B O 1
ATOM 2156 N N . SER B 1 113 ? -16.229 -9.756 -27.152 1.00 30.55 112 SER B N 1
ATOM 2157 C CA . SER B 1 113 ? -17.640 -9.389 -27.088 1.00 31.07 112 SER B CA 1
ATOM 2158 C C . SER B 1 113 ? -17.849 -8.373 -25.948 1.00 33.71 112 SER B C 1
ATOM 2159 O O . SER B 1 113 ? -17.236 -8.471 -24.884 1.00 31.70 112 SER B O 1
ATOM 2162 N N . ASN B 1 114 ? -18.725 -7.401 -26.165 1.00 37.68 113 ASN B N 1
ATOM 2163 C CA . ASN B 1 114 ? -19.067 -6.426 -25.140 1.00 37.48 113 ASN B CA 1
ATOM 2164 C C . ASN B 1 114 ? -20.575 -6.196 -25.090 1.00 35.91 113 ASN B C 1
ATOM 2165 O O . ASN B 1 114 ? -21.166 -5.702 -26.043 1.00 36.07 113 ASN B O 1
ATOM 2170 N N . PHE B 1 115 ? -21.205 -6.571 -23.991 1.00 34.47 114 PHE B N 1
ATOM 2171 C CA . PHE B 1 115 ? -22.654 -6.426 -23.867 1.00 37.92 114 PHE B CA 1
ATOM 2172 C C . PHE B 1 115 ? -22.973 -5.113 -23.274 1.00 38.92 114 PHE B C 1
ATOM 2173 O O . PHE B 1 115 ? -22.595 -4.880 -22.175 1.00 38.62 114 PHE B O 1
ATOM 2181 N N . ARG B 1 116 ? -23.683 -4.259 -23.973 1.00 39.95 115 ARG B N 1
ATOM 2182 C CA . ARG B 1 116 ? -24.125 -3.011 -23.330 1.00 45.20 115 ARG B CA 1
ATOM 2183 C C . ARG B 1 116 ? -25.374 -3.266 -22.542 1.00 42.22 115 ARG B C 1
ATOM 2184 O O . ARG B 1 116 ? -25.558 -2.738 -21.462 1.00 40.60 115 ARG B O 1
ATOM 2192 N N . ARG B 1 117 ? -26.248 -4.065 -23.114 1.00 38.96 116 ARG B N 1
ATOM 2193 C CA . ARG B 1 117 ? -27.481 -4.429 -22.492 1.00 41.25 116 ARG B CA 1
ATOM 2194 C C . ARG B 1 117 ? -27.921 -5.810 -22.987 1.00 37.54 116 ARG B C 1
ATOM 2195 O O . ARG B 1 117 ? -27.812 -6.054 -24.164 1.00 35.44 116 ARG B O 1
ATOM 2203 N N . PRO B 1 118 ? -28.499 -6.656 -22.109 1.00 35.93 117 PRO B N 1
ATOM 2204 C CA . PRO B 1 118 ? -28.842 -7.974 -22.603 1.00 33.73 117 PRO B CA 1
ATOM 2205 C C . PRO B 1 118 ? -29.771 -7.997 -23.839 1.00 33.32 117 PRO B C 1
ATOM 2206 O O . PRO B 1 118 ? -30.633 -7.167 -24.019 1.00 33.29 117 PRO B O 1
ATOM 2210 N N . VAL B 1 119 ? -29.499 -8.979 -24.701 1.00 31.86 118 VAL B N 1
ATOM 2211 C CA . VAL B 1 119 ? -30.205 -9.178 -25.937 1.00 31.04 118 VAL B CA 1
ATOM 2212 C C . VAL B 1 119 ? -31.191 -10.338 -25.854 1.00 29.92 118 VAL B C 1
ATOM 2213 O O . VAL B 1 119 ? -30.936 -11.386 -25.262 1.00 29.06 118 VAL B O 1
ATOM 2217 N N . ASN B 1 120 ? -32.313 -10.167 -26.516 1.00 32.27 119 ASN B N 1
ATOM 2218 C CA . ASN B 1 120 ? -33.326 -11.194 -26.613 1.00 32.30 119 ASN B CA 1
ATOM 2219 C C . ASN B 1 120 ? -32.870 -12.278 -27.609 1.00 30.04 119 ASN B C 1
ATOM 2220 O O . ASN B 1 120 ? -32.822 -11.987 -28.804 1.00 32.08 119 ASN B O 1
ATOM 2225 N N . PRO B 1 121 ? -32.561 -13.533 -27.136 1.00 27.14 120 PRO B N 1
ATOM 2226 C CA . PRO B 1 121 ? -32.004 -14.604 -28.039 1.00 25.63 120 PRO B CA 1
ATOM 2227 C C . PRO B 1 121 ? -33.037 -15.128 -29.000 1.00 25.07 120 PRO B C 1
ATOM 2228 O O . PRO B 1 121 ? -32.643 -15.660 -30.012 1.00 24.80 120 PRO B O 1
ATOM 2232 N N . ARG B 1 122 ? -34.324 -14.881 -28.729 1.00 26.66 121 ARG B N 1
ATOM 2233 C CA . ARG B 1 122 ? -35.402 -15.345 -29.618 1.00 27.58 121 ARG B CA 1
ATOM 2234 C C . ARG B 1 122 ? -35.487 -14.706 -30.998 1.00 28.64 121 ARG B C 1
ATOM 2235 O O . ARG B 1 122 ? -35.872 -15.380 -31.929 1.00 27.10 121 ARG B O 1
ATOM 2243 N N . ALA B 1 123 ? -35.175 -13.426 -31.107 1.00 30.80 122 ALA B N 1
ATOM 2244 C CA . ALA B 1 123 ? -35.228 -12.711 -32.353 1.00 30.90 122 ALA B CA 1
ATOM 2245 C C . ALA B 1 123 ? -34.280 -11.546 -32.180 1.00 31.12 122 ALA B C 1
ATOM 2246 O O . ALA B 1 123 ? -34.551 -10.653 -31.378 1.00 31.17 122 ALA B O 1
ATOM 2248 N N . PHE B 1 124 ? -33.211 -11.502 -32.966 1.00 29.21 123 PHE B N 1
ATOM 2249 C CA . PHE B 1 124 ? -32.290 -10.388 -32.907 1.00 28.71 123 PHE B CA 1
ATOM 2250 C C . PHE B 1 124 ? -31.611 -10.188 -34.258 1.00 28.07 123 PHE B C 1
ATOM 2251 O O . PHE B 1 124 ? -31.703 -11.014 -35.102 1.00 25.90 123 PHE B O 1
ATOM 2259 N N . SER B 1 125 ? -30.994 -9.039 -34.424 1.00 29.17 124 SER B N 1
ATOM 2260 C CA . SER B 1 125 ? -30.374 -8.623 -35.642 1.00 30.00 124 SER B CA 1
ATOM 2261 C C . SER B 1 125 ? -28.879 -8.504 -35.403 1.00 29.86 124 SER B C 1
ATOM 2262 O O . SER B 1 125 ? -28.416 -8.361 -34.251 1.00 29.32 124 SER B O 1
ATOM 2265 N N . GLY B 1 126 ? -28.120 -8.508 -36.482 1.00 27.23 125 GLY B N 1
ATOM 2266 C CA . GLY B 1 126 ? -26.724 -8.291 -36.383 1.00 27.27 125 GLY B CA 1
ATOM 2267 C C . GLY B 1 126 ? -26.140 -7.771 -37.668 1.00 28.97 125 GLY B C 1
ATOM 2268 O O . GLY B 1 126 ? -26.785 -7.790 -38.734 1.00 29.71 125 GLY B O 1
ATOM 2269 N N . GLU B 1 127 ? -24.905 -7.318 -37.546 1.00 27.86 126 GLU B N 1
ATOM 2270 C CA . GLU B 1 127 ? -24.124 -6.945 -38.673 1.00 30.78 126 GLU B CA 1
ATOM 2271 C C . GLU B 1 127 ? -22.607 -7.161 -38.493 1.00 29.26 126 GLU B C 1
ATOM 2272 O O . GLU B 1 127 ? -22.093 -7.059 -37.379 1.00 28.70 126 GLU B O 1
ATOM 2278 N N . MET B 1 128 ? -21.878 -7.352 -39.607 1.00 28.01 127 MET B N 1
ATOM 2279 C CA . MET B 1 128 ? -20.402 -7.406 -39.546 1.00 28.45 127 MET B CA 1
ATOM 2280 C C . MET B 1 128 ? -19.737 -6.833 -40.769 1.00 29.84 127 MET B C 1
ATOM 2281 O O . MET B 1 128 ? -20.336 -6.740 -41.849 1.00 28.09 127 MET B O 1
ATOM 2286 N N . GLU B 1 129 ? -18.470 -6.496 -40.584 1.00 32.12 128 GLU B N 1
ATOM 2287 C CA . GLU B 1 129 ? -17.650 -5.905 -41.622 1.00 35.50 128 GLU B CA 1
ATOM 2288 C C . GLU B 1 129 ? -16.270 -6.503 -41.633 1.00 35.28 128 GLU B C 1
ATOM 2289 O O . GLU B 1 129 ? -15.657 -6.677 -40.559 1.00 34.36 128 GLU B O 1
ATOM 2295 N N . PHE B 1 130 ? -15.789 -6.838 -42.832 1.00 35.89 129 PHE B N 1
ATOM 2296 C CA . PHE B 1 130 ? -14.354 -7.092 -43.038 1.00 37.53 129 PHE B CA 1
ATOM 2297 C C . PHE B 1 130 ? -13.622 -5.770 -43.162 1.00 41.54 129 PHE B C 1
ATOM 2298 O O . PHE B 1 130 ? -13.780 -5.090 -44.149 1.00 46.10 129 PHE B O 1
ATOM 2306 N N . GLN B 1 131 ? -12.817 -5.420 -42.168 1.00 42.86 130 GLN B N 1
ATOM 2307 C CA . GLN B 1 131 ? -12.079 -4.178 -42.165 1.00 44.38 130 GLN B CA 1
ATOM 2308 C C . GLN B 1 131 ? -10.710 -4.254 -42.832 1.00 47.59 130 GLN B C 1
ATOM 2309 O O . GLN B 1 131 ? -10.240 -3.249 -43.304 1.00 47.69 130 GLN B O 1
ATOM 2315 N N . SER B 1 132 ? -10.034 -5.398 -42.811 1.00 46.10 131 SER B N 1
ATOM 2316 C CA . SER B 1 132 ? -8.798 -5.547 -43.560 1.00 47.81 131 SER B CA 1
ATOM 2317 C C . SER B 1 132 ? -8.540 -7.007 -43.757 1.00 46.64 131 SER B C 1
ATOM 2318 O O . SER B 1 132 ? -8.927 -7.859 -42.902 1.00 40.13 131 SER B O 1
ATOM 2321 N N . VAL B 1 133 ? -7.960 -7.286 -44.916 1.00 42.33 132 VAL B N 1
ATOM 2322 C CA . VAL B 1 133 ? -7.476 -8.579 -45.261 1.00 42.20 132 VAL B CA 1
ATOM 2323 C C . VAL B 1 133 ? -6.054 -8.423 -45.773 1.00 48.44 132 VAL B C 1
ATOM 2324 O O . VAL B 1 133 ? -5.797 -7.632 -46.662 1.00 47.69 132 VAL B O 1
ATOM 2328 N N . THR B 1 134 ? -5.108 -9.145 -45.200 1.00 51.05 133 THR B N 1
ATOM 2329 C CA . THR B 1 134 ? -3.700 -8.985 -45.561 1.00 52.60 133 THR B CA 1
ATOM 2330 C C . THR B 1 134 ? -3.068 -10.349 -45.791 1.00 52.99 133 THR B C 1
ATOM 2331 O O . THR B 1 134 ? -3.131 -11.234 -44.911 1.00 49.30 133 THR B O 1
ATOM 2335 N N . ARG B 1 135 ? -2.474 -10.533 -46.965 1.00 54.19 134 ARG B N 1
ATOM 2336 C CA . ARG B 1 135 ? -1.846 -11.809 -47.328 1.00 54.92 134 ARG B CA 1
ATOM 2337 C C . ARG B 1 135 ? -0.400 -11.963 -46.807 1.00 54.46 134 ARG B C 1
ATOM 2338 O O . ARG B 1 135 ? 0.413 -11.073 -46.906 1.00 56.15 134 ARG B O 1
ATOM 2346 N N . ARG B 1 136 ? -0.082 -13.125 -46.260 1.00 53.30 135 ARG B N 1
ATOM 2347 C CA . ARG B 1 136 ? 1.269 -13.403 -45.844 1.00 59.05 135 ARG B CA 1
ATOM 2348 C C . ARG B 1 136 ? 1.775 -14.730 -46.436 1.00 58.69 135 ARG B C 1
ATOM 2349 O O . ARG B 1 136 ? 1.060 -15.751 -46.431 1.00 56.32 135 ARG B O 1
ATOM 2357 N N . ALA B 1 137 ? 3.004 -14.686 -46.983 1.00 59.34 136 ALA B N 1
ATOM 2358 C CA . ALA B 1 137 ? 3.600 -15.833 -47.661 1.00 59.52 136 ALA B CA 1
ATOM 2359 C C . ALA B 1 137 ? 5.098 -15.926 -47.343 1.00 61.69 136 ALA B C 1
ATOM 2360 O O . ALA B 1 137 ? 5.941 -15.775 -48.237 1.00 60.59 136 ALA B O 1
ATOM 2362 N N . PRO B 1 138 ? 5.437 -16.215 -46.072 1.00 59.94 137 PRO B N 1
ATOM 2363 C CA . PRO B 1 138 ? 6.847 -16.225 -45.632 1.00 64.13 137 PRO B CA 1
ATOM 2364 C C . PRO B 1 138 ? 7.741 -17.184 -46.473 1.00 63.49 137 PRO B C 1
ATOM 2365 O O . PRO B 1 138 ? 7.323 -18.309 -46.759 1.00 61.03 137 PRO B O 1
ATOM 2369 N N . ALA B 1 139 ? 8.943 -16.757 -46.863 1.00 67.54 138 ALA B N 1
ATOM 2370 C CA . ALA B 1 139 ? 9.861 -17.666 -47.589 1.00 70.39 138 ALA B CA 1
ATOM 2371 C C . ALA B 1 139 ? 9.937 -19.017 -46.858 1.00 71.84 138 ALA B C 1
ATOM 2372 O O . ALA B 1 139 ? 10.293 -19.090 -45.672 1.00 73.04 138 ALA B O 1
ATOM 2374 N N . GLY B 1 140 ? 9.460 -20.057 -47.541 1.00 71.63 139 GLY B N 1
ATOM 2375 C CA . GLY B 1 140 ? 9.495 -21.412 -47.031 1.00 72.94 139 GLY B CA 1
ATOM 2376 C C . GLY B 1 140 ? 8.154 -22.009 -46.701 1.00 70.42 139 GLY B C 1
ATOM 2377 O O . GLY B 1 140 ? 8.125 -22.916 -45.886 1.00 74.45 139 GLY B O 1
ATOM 2378 N N . PRO B 1 143 ? 1.817 -19.823 -44.839 1.00 57.19 142 PRO B N 1
ATOM 2379 C CA . PRO B 1 143 ? 1.181 -18.961 -45.899 1.00 58.76 142 PRO B CA 1
ATOM 2380 C C . PRO B 1 143 ? -0.342 -18.805 -45.640 1.00 55.53 142 PRO B C 1
ATOM 2381 O O . PRO B 1 143 ? -1.039 -19.818 -45.598 1.00 54.08 142 PRO B O 1
ATOM 2385 N N . PHE B 1 144 ? -0.826 -17.568 -45.463 1.00 51.24 143 PHE B N 1
ATOM 2386 C CA . PHE B 1 144 ? -2.165 -17.330 -44.892 1.00 48.18 143 PHE B CA 1
ATOM 2387 C C . PHE B 1 144 ? -2.695 -15.906 -45.112 1.00 47.61 143 PHE B C 1
ATOM 2388 O O . PHE B 1 144 ? -1.939 -15.002 -45.497 1.00 48.04 143 PHE B O 1
ATOM 2396 N N . LEU B 1 145 ? -4.013 -15.732 -44.923 1.00 44.48 144 LEU B N 1
ATOM 2397 C CA . LEU B 1 145 ? -4.624 -14.404 -44.854 1.00 42.64 144 LEU B CA 1
ATOM 2398 C C . LEU B 1 145 ? -4.919 -14.042 -43.414 1.00 39.92 144 LEU B C 1
ATOM 2399 O O . LEU B 1 145 ? -5.453 -14.858 -42.625 1.00 38.58 144 LEU B O 1
ATOM 2404 N N . HIS B 1 146 ? -4.671 -12.786 -43.110 1.00 40.54 145 HIS B N 1
ATOM 2405 C CA . HIS B 1 146 ? -4.864 -12.224 -41.804 1.00 40.09 145 HIS B CA 1
ATOM 2406 C C . HIS B 1 146 ? -5.992 -11.273 -41.996 1.00 38.71 145 HIS B C 1
ATOM 2407 O O . HIS B 1 146 ? -5.951 -10.484 -42.936 1.00 38.86 145 HIS B O 1
ATOM 2414 N N . ALA B 1 147 ? -7.047 -11.358 -41.185 1.00 36.30 146 ALA B N 1
ATOM 2415 C CA . ALA B 1 147 ? -8.177 -10.470 -41.341 1.00 32.85 146 ALA B CA 1
ATOM 2416 C C . ALA B 1 147 ? -8.712 -9.888 -40.045 1.00 33.59 146 ALA B C 1
ATOM 2417 O O . ALA B 1 147 ? -8.798 -10.567 -39.016 1.00 32.65 146 ALA B O 1
ATOM 2419 N N . GLU B 1 148 ? -9.117 -8.634 -40.114 1.00 33.54 147 GLU B N 1
ATOM 2420 C CA . GLU B 1 148 ? -9.673 -7.911 -38.996 1.00 34.64 147 GLU B CA 1
ATOM 2421 C C . GLU B 1 148 ? -11.115 -7.627 -39.310 1.00 32.69 147 GLU B C 1
ATOM 2422 O O . GLU B 1 148 ? -11.409 -7.097 -40.388 1.00 34.29 147 GLU B O 1
ATOM 2428 N N . THR B 1 149 ? -11.998 -7.909 -38.358 1.00 30.59 148 THR B N 1
ATOM 2429 C CA . THR B 1 149 ? -13.469 -7.758 -38.529 1.00 29.49 148 THR B CA 1
ATOM 2430 C C . THR B 1 149 ? -14.110 -7.111 -37.277 1.00 30.92 148 THR B C 1
ATOM 2431 O O . THR B 1 149 ? -13.586 -7.180 -36.141 1.00 30.47 148 THR B O 1
ATOM 2435 N N . ALA B 1 150 ? -15.286 -6.532 -37.468 1.00 32.78 149 ALA B N 1
ATOM 2436 C CA . ALA B 1 150 ? -16.061 -6.016 -36.358 1.00 32.24 149 ALA B CA 1
ATOM 2437 C C . ALA B 1 150 ? -17.515 -6.370 -36.547 1.00 30.83 149 ALA B C 1
ATOM 2438 O O . ALA B 1 150 ? -17.986 -6.508 -37.640 1.00 28.19 149 ALA B O 1
ATOM 2440 N N . TYR B 1 151 ? -18.248 -6.556 -35.443 1.00 29.42 150 TYR B N 1
ATOM 2441 C CA . TYR B 1 151 ? -19.649 -6.917 -35.560 1.00 27.61 150 TYR B CA 1
ATOM 2442 C C . TYR B 1 151 ? -20.421 -6.228 -34.461 1.00 29.29 150 TYR B C 1
ATOM 2443 O O . TYR B 1 151 ? -19.806 -5.759 -33.469 1.00 30.08 150 TYR B O 1
ATOM 2452 N N . ARG B 1 152 ? -21.745 -6.235 -34.574 1.00 28.80 151 ARG B N 1
ATOM 2453 C CA . ARG B 1 152 ? -22.621 -5.835 -33.484 1.00 31.66 151 ARG B CA 1
ATOM 2454 C C . ARG B 1 152 ? -23.944 -6.524 -33.637 1.00 31.07 151 ARG B C 1
ATOM 2455 O O . ARG B 1 152 ? -24.326 -6.925 -34.757 1.00 28.03 151 ARG B O 1
ATOM 2463 N N . TYR B 1 153 ? -24.658 -6.586 -32.526 1.00 27.99 152 TYR B N 1
ATOM 2464 C CA . TYR B 1 153 ? -25.935 -7.243 -32.462 1.00 27.96 152 TYR B CA 1
ATOM 2465 C C . TYR B 1 153 ? -26.878 -6.285 -31.743 1.00 30.72 152 TYR B C 1
ATOM 2466 O O . TYR B 1 153 ? -26.461 -5.526 -30.865 1.00 32.68 152 TYR B O 1
ATOM 2475 N N . TRP B 1 154 ? -28.165 -6.346 -32.076 1.00 32.05 153 TRP B N 1
ATOM 2476 C CA . TRP B 1 154 ? -29.160 -5.576 -31.321 1.00 33.13 153 TRP B CA 1
ATOM 2477 C C . TRP B 1 154 ? -30.496 -6.288 -31.480 1.00 33.94 153 TRP B C 1
ATOM 2478 O O . TRP B 1 154 ? -30.638 -7.217 -32.312 1.00 34.98 153 TRP B O 1
ATOM 2489 N N . ASP B 1 155 ? -31.475 -5.909 -30.686 1.00 34.73 154 ASP B N 1
ATOM 2490 C CA . ASP B 1 155 ? -32.814 -6.459 -30.868 1.00 35.28 154 ASP B CA 1
ATOM 2491 C C . ASP B 1 155 ? -33.824 -5.325 -31.050 1.00 40.13 154 ASP B C 1
ATOM 2492 O O . ASP B 1 155 ? -33.446 -4.163 -31.234 1.00 42.11 154 ASP B O 1
ATOM 2497 N N . ALA B 1 156 ? -35.110 -5.676 -31.015 1.00 41.19 155 ALA B N 1
ATOM 2498 C CA . ALA B 1 156 ? -36.197 -4.733 -31.202 1.00 43.57 155 ALA B CA 1
ATOM 2499 C C . ALA B 1 156 ? -36.423 -3.851 -30.002 1.00 45.99 155 ALA B C 1
ATOM 2500 O O . ALA B 1 156 ? -37.174 -2.902 -30.117 1.00 47.14 155 ALA B O 1
ATOM 2502 N N . ASP B 1 157 ? -35.825 -4.153 -28.846 1.00 46.65 156 ASP B N 1
ATOM 2503 C CA . ASP B 1 157 ? -35.974 -3.296 -27.665 1.00 48.03 156 ASP B CA 1
ATOM 2504 C C . ASP B 1 157 ? -34.686 -2.532 -27.528 1.00 47.24 156 ASP B C 1
ATOM 2505 O O . ASP B 1 157 ? -34.360 -1.778 -28.425 1.00 50.12 156 ASP B O 1
ATOM 2510 N N . SER B 1 158 ? -33.941 -2.725 -26.442 1.00 44.69 157 SER B N 1
ATOM 2511 C CA . SER B 1 158 ? -32.694 -1.997 -26.244 1.00 45.03 157 SER B CA 1
ATOM 2512 C C . SER B 1 158 ? -31.487 -2.908 -26.090 1.00 41.43 157 SER B C 1
ATOM 2513 O O . SER B 1 158 ? -30.442 -2.472 -25.647 1.00 41.74 157 SER B O 1
ATOM 2516 N N . GLY B 1 159 ? -31.598 -4.191 -26.460 1.00 37.82 158 GLY B N 1
ATOM 2517 C CA . GLY B 1 159 ? -30.455 -5.060 -26.355 1.00 34.96 158 GLY B CA 1
ATOM 2518 C C . GLY B 1 159 ? -29.343 -4.632 -27.294 1.00 34.87 158 GLY B C 1
ATOM 2519 O O . GLY B 1 159 ? -29.614 -4.258 -28.408 1.00 30.79 158 GLY B O 1
ATOM 2520 N N . ARG B 1 160 ? -28.084 -4.755 -26.865 1.00 33.25 159 ARG B N 1
ATOM 2521 C CA . ARG B 1 160 ? -27.001 -4.371 -27.722 1.00 35.89 159 ARG B CA 1
ATOM 2522 C C . ARG B 1 160 ? -25.686 -5.013 -27.256 1.00 34.23 159 ARG B C 1
ATOM 2523 O O . ARG B 1 160 ? -25.370 -4.949 -26.057 1.00 32.77 159 ARG B O 1
ATOM 2531 N N . CYS B 1 161 ? -24.907 -5.519 -28.215 1.00 33.40 160 CYS B N 1
ATOM 2532 C CA . CYS B 1 161 ? -23.615 -6.144 -27.986 1.00 32.34 160 CYS B CA 1
ATOM 2533 C C . CYS B 1 161 ? -22.720 -5.812 -29.170 1.00 33.39 160 CYS B C 1
ATOM 2534 O O . CYS B 1 161 ? -23.209 -5.728 -30.289 1.00 33.80 160 CYS B O 1
ATOM 2537 N N . ASP B 1 162 ? -21.435 -5.532 -28.946 1.00 32.47 161 ASP B N 1
ATOM 2538 C CA . ASP B 1 162 ? -20.519 -5.367 -30.037 1.00 34.94 161 ASP B CA 1
ATOM 2539 C C . ASP B 1 162 ? -19.206 -5.967 -29.743 1.00 32.36 161 ASP B C 1
ATOM 2540 O O . ASP B 1 162 ? -18.894 -6.338 -28.576 1.00 33.34 161 ASP B O 1
ATOM 2545 N N . GLY B 1 163 ? -18.412 -6.061 -30.803 1.00 29.85 162 GLY B N 1
ATOM 2546 C CA . GLY B 1 163 ? -17.159 -6.761 -30.706 1.00 29.98 162 GLY B CA 1
ATOM 2547 C C . GLY B 1 163 ? -16.270 -6.814 -31.925 1.00 29.75 162 GLY B C 1
ATOM 2548 O O . GLY B 1 163 ? -16.560 -6.212 -32.966 1.00 31.28 162 GLY B O 1
ATOM 2549 N N . GLU B 1 164 ? -15.207 -7.588 -31.791 1.00 30.52 163 GLU B N 1
ATOM 2550 C CA . GLU B 1 164 ? -14.212 -7.782 -32.852 1.00 34.21 163 GLU B CA 1
ATOM 2551 C C . GLU B 1 164 ? -13.703 -9.199 -32.894 1.00 32.80 163 GLU B C 1
ATOM 2552 O O . GLU B 1 164 ? -13.722 -9.926 -31.921 1.00 31.02 163 GLU B O 1
ATOM 2558 N N . ALA B 1 165 ? -13.259 -9.586 -34.078 1.00 32.94 164 ALA B N 1
ATOM 2559 C CA . ALA B 1 165 ? -12.634 -10.840 -34.289 1.00 31.73 164 ALA B CA 1
ATOM 2560 C C . ALA B 1 165 ? -11.535 -10.720 -35.340 1.00 33.47 164 ALA B C 1
ATOM 2561 O O . ALA B 1 165 ? -11.762 -10.242 -36.452 1.00 31.41 164 ALA B O 1
ATOM 2563 N N . VAL B 1 166 ? -10.403 -11.297 -34.997 1.00 33.51 165 VAL B N 1
ATOM 2564 C CA . VAL B 1 166 ? -9.261 -11.383 -35.877 1.00 34.14 165 VAL B CA 1
ATOM 2565 C C . VAL B 1 166 ? -9.200 -12.842 -36.325 1.00 32.35 165 VAL B C 1
ATOM 2566 O O . VAL B 1 166 ? -9.288 -13.753 -35.498 1.00 31.72 165 VAL B O 1
ATOM 2570 N N . LEU B 1 167 ? -9.137 -13.043 -37.641 1.00 31.64 166 LEU B N 1
ATOM 2571 C CA . LEU B 1 167 ? -9.228 -14.355 -38.277 1.00 30.37 166 LEU B CA 1
ATOM 2572 C C . LEU B 1 167 ? -7.910 -14.704 -38.971 1.00 31.16 166 LEU B C 1
ATOM 2573 O O . LEU B 1 167 ? -7.206 -13.833 -39.412 1.00 31.97 166 LEU B O 1
ATOM 2578 N N . ALA B 1 168 ? -7.650 -15.991 -39.149 1.00 31.96 167 ALA B N 1
ATOM 2579 C CA . ALA B 1 168 ? -6.606 -16.452 -40.020 1.00 34.74 167 ALA B CA 1
ATOM 2580 C C . ALA B 1 168 ? -7.179 -17.506 -40.952 1.00 35.55 167 ALA B C 1
ATOM 2581 O O . 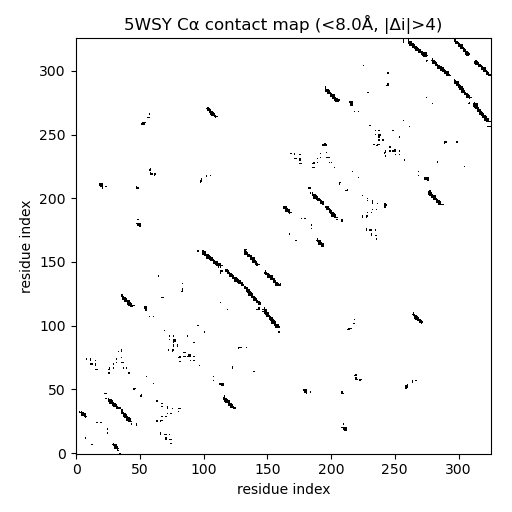ALA B 1 168 ? -7.844 -18.481 -40.513 1.00 33.27 167 ALA B O 1
ATOM 2583 N N . PHE B 1 169 ? -6.889 -17.331 -42.245 1.00 36.61 168 PHE B N 1
ATOM 2584 C CA . PHE B 1 169 ? -7.269 -18.285 -43.277 1.00 35.22 168 PHE B CA 1
ATOM 2585 C C . PHE B 1 169 ? -5.971 -18.880 -43.760 1.00 39.05 168 PHE B C 1
ATOM 2586 O O . PHE B 1 169 ? -5.192 -18.166 -44.415 1.00 38.79 168 PHE B O 1
ATOM 2594 N N . VAL B 1 170 ? -5.748 -20.149 -43.415 1.00 39.52 169 VAL B N 1
ATOM 2595 C CA . VAL B 1 170 ? -4.479 -20.828 -43.601 1.00 44.72 169 VAL B CA 1
ATOM 2596 C C . VAL B 1 170 ? -4.616 -21.844 -44.736 1.00 47.10 169 VAL B C 1
ATOM 2597 O O . VAL B 1 170 ? -5.740 -22.164 -45.185 1.00 41.60 169 VAL B O 1
ATOM 2601 N N . ASN B 1 171 ? -3.478 -22.235 -45.308 1.00 49.82 170 ASN B N 1
ATOM 2602 C CA . ASN B 1 171 ? -3.410 -23.095 -46.537 1.00 50.06 170 ASN B CA 1
ATOM 2603 C C . ASN B 1 171 ? -4.015 -22.576 -47.765 1.00 49.87 170 ASN B C 1
ATOM 2604 O O . ASN B 1 171 ? -4.474 -23.358 -48.562 1.00 57.98 170 ASN B O 1
ATOM 2609 N N . ILE B 1 172 ? -3.977 -21.273 -47.965 1.00 50.88 171 ILE B N 1
ATOM 2610 C CA . ILE B 1 172 ? -4.860 -20.591 -48.932 1.00 53.49 171 ILE B CA 1
ATOM 2611 C C . ILE B 1 172 ? -4.531 -20.830 -50.433 1.00 55.59 171 ILE B C 1
ATOM 2612 O O . ILE B 1 172 ? -3.361 -21.088 -50.777 1.00 56.23 171 ILE B O 1
#

Secondary structure (DSSP, 8-state):
--SPPBPP-HHHHHHHHTTB-GGG--EEEEEEE---EEEEEE--SS-SSBS--SS--HHHHHHHHHHHHHHHHHHHHHHT-STT-TT--HHHHHHHTTTSEEEEEEEEEEEE---TTSEEEEEEEEEEEE---EEEEEEEEEE-SSS-EEEEEEEEEE---/---EE---HHHHHHHTTTB-GGG--EEEEEEE----EEEEEE--SS-SSBS--SS--HHHHHHHHHHHHHHHHHHHHHHT-STT-TT--HHHHHHHTTTSEEEEEEEEEEEE---TTSEEEEEEEEEEEEE-----EEEEEEEEEEE-SSS-EEEEEEEEEEE--

Radius of gyration: 20.16 Å; Cα contacts (8 Å, |Δi|>4): 737; chains: 2; bounding box: 46×38×59 Å

InterPro domains:
  IPR022598 Long-chain fatty acyl-CoA thioesterase FcoT-like [PF10862] (15-168)
  IPR043064 Long-chain fatty acyl-CoA thioesterase, Rv0098-like superfamily [G3DSA:3.10.129.30] (7-172)

Solvent-accessible surface area: 14223 Å² total; per-residue (Å²): 226,132,71,82,118,43,98,30,22,110,123,9,8,59,91,0,10,89,6,4,64,132,96,0,63,0,4,115,33,0,43,0,42,77,108,13,22,0,94,0,65,5,20,0,81,109,11,4,2,6,58,71,13,67,29,3,16,5,0,1,0,3,0,0,0,14,0,0,5,11,0,0,0,0,12,1,15,101,63,64,22,13,73,32,5,133,102,21,78,47,112,44,0,53,135,9,3,32,68,15,10,34,23,34,87,4,13,1,29,30,133,140,72,2,64,14,102,62,6,13,0,45,2,67,14,102,41,38,68,179,126,155,86,4,18,0,76,2,25,8,106,0,58,16,109,126,81,6,141,0,29,8,74,0,18,0,12,0,39,107,84,199,87,50,113,35,104,28,19,116,122,9,11,65,131,0,10,100,9,5,73,131,104,0,62,2,3,140,35,0,50,0,30,88,81,115,0,31,0,89,0,66,4,29,0,99,113,11,4,2,6,61,84,12,66,26,2,15,4,0,1,0,2,0,0,0,14,0,0,4,12,0,0,0,0,14,1,15,95,65,66,18,7,44,33,7,140,105,25,75,46,108,47,0,52,144,8,8,34,67,15,10,37,25,36,79,4,10,1,34,28,162,140,72,2,64,11,98,62,5,14,0,38,2,57,0,72,36,32,57,157,96,57,88,120,120,97,58,3,41,0,74,3,25,6,93,0,66,15,107,121,69,5,96,0,26,8,79,0,24,0,17,0,38,96,66